Protein AF-A0A7V4NG48-F1 (afdb_monomer_lite)

pLDDT: mean 89.61, std 12.31, range [37.56, 98.62]

Sequence (279 aa):
MIFKFKYNKLISLIEQNKLDDAYVFAKNLLNRNPVDPYLYTILAEICFKKNNLSECKKILLNLLLLPNWYKEKIVKKILEITNWKMLVSNKYFCKEPRFSYDGEKIVFCCATEDTNNDGKITNDDRPGIYITDKNGTNIKEVVPNKYYNSSACFSPDGKYICFLSARRDTNGDGKIDSKDAQGLYLLNLETNQEQLLIENMYRPKHPSFSPNRKKIIFSCWQKLNPTSKSGIYMINLSDWSIISLVVEKYESVFPLFSPNSEYIVYSSFCTSENAYDGP

Foldseek 3Di:
DVVVPLCVVLVVCVVVVVLVVSLVSLVVVCVVPVQDLVSLLSNLVSCLVVVVVVVSVVSVVSSVVHPPCLPPVNVVSVCVSVVHDDLDDPQKEKDDWDAALVRFKIKIWIFPDDQVPPPGHYLFAQTFIWMATNRNPPIDGLGDSPWRKDQWDAQNVRQKIKTWTQDDDPPPPPDRTPPAQTFIWMAGSVVRDIDTLGDSVFRWAQWDYQNVRFKIKTWTWDPPDPQTEIFIKMAGPVVRDIDTDGDDSFHKHNWDADNVRPDIDIDTDDDVPPPPPDD

Radius of gyration: 24.42 Å; chains: 1; bounding box: 65×53×66 Å

Secondary structure (DSSP, 8-state):
-THHHHHHHHHHHHHTT-HHHHHHHHHHHHHH-TT-HHHHHHHHHHHHHTT-HHHHHHHHHHHTTSTTTTSHHHHHHHHHHHT---SS-TTSEEEEEEE-TTSSEEEEEEE-S-SS-SSS--TTSPPEEEEEETTS-S-EEEE-TTSEEEEEEE-TTSSEEEEEEE-S--SSSSS--TTSPPEEEEEETTT--EEEEE-GGG--EEEEE-TTSSEEEEEEE-TTSTT--EEEEEEETTT--EEEEE--SS-EEEEEE-TTSS-EEEEE---GGG-----

Structure (mmCIF, N/CA/C/O backbone):
data_AF-A0A7V4NG48-F1
#
_entry.id   AF-A0A7V4NG48-F1
#
loop_
_atom_site.group_PDB
_atom_site.id
_atom_site.type_symbol
_atom_site.label_atom_id
_atom_site.label_alt_id
_atom_site.label_comp_id
_atom_site.label_asym_id
_atom_site.label_entity_id
_atom_site.label_seq_id
_atom_site.pdbx_PDB_ins_code
_atom_site.Cartn_x
_atom_site.Cartn_y
_atom_site.Cartn_z
_atom_site.occupancy
_atom_site.B_iso_or_equiv
_atom_site.auth_seq_id
_atom_site.auth_comp_id
_atom_site.auth_asym_id
_atom_site.auth_atom_id
_atom_site.pdbx_PDB_model_num
ATOM 1 N N . MET A 1 1 ? -15.984 -17.287 35.594 1.00 37.56 1 MET A N 1
ATOM 2 C CA . MET A 1 1 ? -17.425 -16.953 35.735 1.00 37.56 1 MET A CA 1
ATOM 3 C C . MET A 1 1 ? -17.706 -15.485 36.106 1.00 37.56 1 MET A C 1
ATOM 5 O O . MET A 1 1 ? -18.696 -14.952 35.630 1.00 37.56 1 MET A O 1
ATOM 9 N N . ILE A 1 2 ? -16.841 -14.790 36.864 1.00 44.44 2 ILE A N 1
ATOM 10 C CA . ILE A 1 2 ? -17.083 -13.413 37.369 1.00 44.44 2 ILE A CA 1
ATOM 11 C C . ILE A 1 2 ? -16.940 -12.301 36.299 1.00 44.44 2 ILE A C 1
ATOM 13 O O . ILE A 1 2 ? -17.587 -11.260 36.392 1.00 44.44 2 ILE A O 1
ATOM 17 N N . PHE A 1 3 ? -16.152 -12.514 35.238 1.00 43.09 3 PHE A N 1
ATOM 18 C CA . PHE A 1 3 ? -15.941 -11.503 34.185 1.00 43.09 3 PHE A CA 1
ATOM 19 C C . PHE A 1 3 ? -17.172 -11.241 33.298 1.00 43.09 3 PHE A C 1
ATOM 21 O O . PHE A 1 3 ? -17.339 -10.130 32.805 1.00 43.09 3 PHE A O 1
ATOM 28 N N . LYS A 1 4 ? -18.063 -12.228 33.123 1.00 48.66 4 LYS A N 1
ATOM 29 C CA . LYS A 1 4 ? -19.208 -12.126 32.199 1.00 48.66 4 LYS A CA 1
ATOM 30 C C . LYS A 1 4 ? -20.352 -11.259 32.752 1.00 48.66 4 LYS A C 1
ATOM 32 O O . LYS A 1 4 ? -21.085 -10.671 31.976 1.00 48.66 4 LYS A O 1
ATOM 37 N N . PHE A 1 5 ? -20.470 -11.119 34.077 1.00 56.25 5 PHE A N 1
ATOM 38 C CA . PHE A 1 5 ? -21.545 -10.345 34.718 1.00 56.25 5 PHE A CA 1
ATOM 39 C C . PHE A 1 5 ? -21.286 -8.830 34.778 1.00 56.25 5 PHE A C 1
ATOM 41 O O . PHE A 1 5 ? -22.238 -8.052 34.770 1.00 56.25 5 PHE A O 1
ATOM 48 N N . LYS A 1 6 ? -20.017 -8.388 34.816 1.00 66.25 6 LYS A N 1
ATOM 49 C CA . LYS A 1 6 ? -19.667 -6.960 34.976 1.00 66.25 6 LYS A CA 1
ATOM 50 C C . LYS A 1 6 ? -20.108 -6.098 33.791 1.00 66.25 6 LYS A C 1
ATOM 52 O O . LYS A 1 6 ? -20.541 -4.967 33.990 1.00 66.25 6 LYS A O 1
ATOM 57 N N . TYR A 1 7 ? -20.040 -6.650 32.583 1.00 78.56 7 TYR A N 1
ATOM 58 C CA . TYR A 1 7 ? -20.430 -5.955 31.359 1.00 78.56 7 TYR A CA 1
ATOM 59 C C . TYR A 1 7 ? -21.944 -5.940 31.134 1.00 78.56 7 TYR A C 1
ATOM 61 O O . TYR A 1 7 ? -22.443 -4.988 30.551 1.00 78.56 7 TYR A O 1
ATOM 69 N N . ASN A 1 8 ? -22.690 -6.914 31.665 1.00 83.62 8 ASN A N 1
ATOM 70 C CA . ASN A 1 8 ? -24.141 -7.008 31.459 1.00 83.62 8 ASN A CA 1
ATOM 71 C C . ASN A 1 8 ? -24.893 -5.778 31.982 1.00 83.62 8 ASN A C 1
ATOM 73 O O . ASN A 1 8 ? -25.784 -5.273 31.307 1.00 83.62 8 ASN A O 1
ATOM 77 N N . LYS A 1 9 ? -24.509 -5.252 33.156 1.00 86.69 9 LYS A N 1
ATOM 78 C CA . LYS A 1 9 ? -25.115 -4.021 33.690 1.00 86.69 9 LYS A CA 1
ATOM 79 C C . LYS A 1 9 ? -24.810 -2.814 32.801 1.00 86.69 9 LYS A C 1
ATOM 81 O O . LYS A 1 9 ? -25.691 -1.998 32.567 1.00 86.69 9 LYS A O 1
ATOM 86 N N . LEU A 1 10 ? -23.578 -2.713 32.302 1.00 87.44 10 LEU A N 1
ATOM 87 C CA . LEU A 1 10 ? -23.161 -1.622 31.424 1.00 87.44 10 LEU A CA 1
ATOM 88 C C . LEU A 1 10 ? -23.894 -1.674 30.075 1.00 87.44 10 LEU A C 1
ATOM 90 O O . LEU A 1 10 ? -24.429 -0.661 29.639 1.00 87.44 10 LEU A O 1
ATOM 94 N N . ILE A 1 11 ? -23.975 -2.858 29.465 1.00 85.75 11 ILE A N 1
ATOM 95 C CA . ILE A 1 11 ? -24.715 -3.104 28.220 1.00 85.75 11 ILE A CA 1
ATOM 96 C C . ILE A 1 11 ? -26.194 -2.751 28.411 1.00 85.75 11 ILE A C 1
ATOM 98 O O . ILE A 1 11 ? -26.732 -1.975 27.630 1.00 85.75 11 ILE A O 1
ATOM 102 N N . SER A 1 12 ? -26.812 -3.205 29.505 1.00 90.38 12 SER A N 1
ATOM 103 C CA . SER A 1 12 ? -28.215 -2.906 29.809 1.00 90.38 12 SER A CA 1
ATOM 104 C C . SER A 1 12 ? -28.491 -1.404 29.967 1.00 90.38 12 SER A C 1
ATOM 106 O O . SER A 1 12 ? -29.510 -0.914 29.487 1.00 90.38 12 SER A O 1
ATOM 108 N N . LEU A 1 13 ? -27.582 -0.642 30.593 1.00 92.25 13 LEU A N 1
ATOM 109 C CA . LEU A 1 13 ? -27.716 0.819 30.691 1.00 92.25 13 LEU A CA 1
ATOM 110 C C . LEU A 1 13 ? -27.648 1.493 29.313 1.00 92.25 13 LEU A C 1
ATOM 112 O O . LEU A 1 13 ? -28.414 2.419 29.053 1.00 92.25 13 LEU A O 1
ATOM 116 N N . ILE A 1 14 ? -26.766 1.020 28.428 1.00 88.25 14 ILE A N 1
ATOM 117 C CA . ILE A 1 14 ? -26.643 1.533 27.056 1.00 88.25 14 ILE A CA 1
ATOM 118 C C . ILE A 1 14 ? -27.897 1.199 26.236 1.00 88.25 14 ILE A C 1
ATOM 120 O O . ILE A 1 14 ? -28.409 2.074 25.543 1.00 88.25 14 ILE A O 1
ATOM 124 N N . GLU A 1 15 ? -28.420 -0.026 26.342 1.00 89.56 15 GLU A N 1
ATOM 125 C CA . GLU A 1 15 ? -29.659 -0.464 25.676 1.00 89.56 15 GLU A CA 1
ATOM 126 C C . GLU A 1 15 ? -30.886 0.329 26.148 1.00 89.56 15 GLU A C 1
ATOM 128 O O . GLU A 1 15 ? -31.763 0.649 25.353 1.00 89.56 15 GLU A O 1
ATOM 133 N N . GLN A 1 16 ? -30.922 0.715 27.427 1.00 93.06 16 GLN A N 1
ATOM 134 C CA . GLN A 1 16 ? -31.956 1.588 27.998 1.00 93.06 16 GLN A CA 1
ATOM 135 C C . GLN A 1 16 ? -31.726 3.084 27.712 1.00 93.06 16 GLN A C 1
ATOM 137 O O . GLN A 1 16 ? -32.443 3.920 28.259 1.00 93.06 16 GLN A O 1
ATOM 142 N N . ASN A 1 17 ? -30.717 3.441 26.909 1.00 91.56 17 ASN A N 1
ATOM 143 C CA . ASN A 1 17 ? -30.313 4.820 26.608 1.00 91.56 17 ASN A CA 1
ATOM 144 C C . ASN A 1 17 ? -29.965 5.679 27.850 1.00 91.56 17 ASN A C 1
ATOM 146 O O . ASN A 1 17 ? -30.019 6.908 27.813 1.00 91.56 17 ASN A O 1
ATOM 150 N N . LYS A 1 18 ? -29.563 5.051 28.963 1.00 95.31 18 LYS A N 1
ATOM 151 C CA . LYS A 1 18 ? -29.117 5.720 30.201 1.00 95.31 18 LYS A CA 1
ATOM 152 C C . LYS A 1 18 ? -27.623 6.039 30.129 1.00 95.31 18 LYS A C 1
ATOM 154 O O . LYS A 1 18 ? -26.801 5.463 30.844 1.00 95.31 18 LYS A O 1
ATOM 159 N N . LEU A 1 19 ? -27.256 6.929 29.206 1.00 94.19 19 LEU A N 1
ATOM 160 C CA . LEU A 1 19 ? -25.858 7.170 28.829 1.00 94.19 19 LEU A CA 1
ATOM 161 C C . LEU A 1 19 ? -25.019 7.840 29.932 1.00 94.19 19 LEU A C 1
ATOM 163 O O . LEU A 1 19 ? -23.822 7.572 30.020 1.00 94.19 19 LEU A O 1
ATOM 167 N N . ASP A 1 20 ? -25.610 8.685 30.783 1.00 95.19 20 ASP A N 1
ATOM 168 C CA . ASP A 1 20 ? -24.919 9.279 31.940 1.00 95.19 20 ASP A CA 1
ATOM 169 C C . ASP A 1 20 ? -24.529 8.224 32.981 1.00 95.19 20 ASP A C 1
ATOM 171 O O . ASP A 1 20 ? -23.358 8.122 33.355 1.00 95.19 20 ASP A O 1
ATOM 175 N N . ASP A 1 21 ? -25.481 7.373 33.368 1.00 94.94 21 ASP A N 1
ATOM 176 C CA . ASP A 1 21 ? -25.244 6.270 34.301 1.00 94.94 21 ASP A CA 1
ATOM 177 C C . ASP A 1 21 ? -24.227 5.273 33.737 1.00 94.94 21 ASP A C 1
ATOM 179 O O . ASP A 1 21 ? -23.310 4.835 34.440 1.00 94.94 21 ASP A O 1
ATOM 183 N N . ALA A 1 22 ? -24.357 4.937 32.447 1.00 94.69 22 ALA A N 1
ATOM 184 C CA . ALA A 1 22 ? -23.420 4.067 31.747 1.00 94.69 22 ALA A CA 1
ATOM 185 C C . ALA A 1 22 ? -22.001 4.652 31.758 1.00 94.69 22 ALA A C 1
ATOM 187 O O . ALA A 1 22 ? -21.041 3.927 32.019 1.00 94.69 22 ALA A O 1
ATOM 188 N N . TYR A 1 23 ? -21.863 5.962 31.526 1.00 94.81 23 TYR A N 1
ATOM 189 C CA . TYR A 1 23 ? -20.573 6.648 31.529 1.00 94.81 23 TYR A CA 1
ATOM 190 C C . TYR A 1 23 ? -19.896 6.597 32.902 1.00 94.81 23 TYR A C 1
ATOM 192 O O . TYR A 1 23 ? -18.732 6.200 33.004 1.00 94.81 23 TYR A O 1
ATOM 200 N N . VAL A 1 24 ? -20.626 6.948 33.966 1.00 95.00 24 VAL A N 1
ATOM 201 C CA . VAL A 1 24 ? -20.111 6.904 35.346 1.00 95.00 24 VAL A CA 1
ATOM 202 C C . VAL A 1 24 ? -19.723 5.475 35.724 1.00 95.00 24 VAL A C 1
ATOM 204 O O . VAL A 1 24 ? -18.640 5.237 36.266 1.00 95.00 24 VAL A O 1
ATOM 207 N N . PHE A 1 25 ? -20.572 4.502 35.393 1.00 94.19 25 PHE A N 1
ATOM 208 C CA . PHE A 1 25 ? -20.307 3.096 35.677 1.00 94.19 25 PHE A CA 1
ATOM 209 C C . PHE A 1 25 ? -19.067 2.582 34.932 1.00 94.19 25 PHE A C 1
ATOM 211 O O . PHE A 1 25 ? -18.213 1.933 35.539 1.00 94.19 25 PHE A O 1
ATOM 218 N N . ALA A 1 26 ? -18.924 2.913 33.646 1.00 93.19 26 ALA A N 1
ATOM 219 C CA . ALA A 1 26 ? -17.777 2.511 32.843 1.00 93.19 26 ALA A CA 1
ATOM 220 C C . ALA A 1 26 ? -16.470 3.177 33.304 1.00 93.19 26 ALA A C 1
ATOM 222 O O . ALA A 1 26 ? -15.461 2.482 33.410 1.00 93.19 26 ALA A O 1
ATOM 223 N N . LYS A 1 27 ? -16.477 4.469 33.676 1.00 93.69 27 LYS A N 1
ATOM 224 C CA . LYS A 1 27 ? -15.303 5.134 34.280 1.00 93.69 27 LYS A CA 1
ATOM 225 C C . LYS A 1 27 ? -14.877 4.465 35.587 1.00 93.69 27 LYS A C 1
ATOM 227 O O . LYS A 1 27 ? -13.693 4.217 35.790 1.00 93.69 27 LYS A O 1
ATOM 232 N N . ASN A 1 28 ? -15.830 4.099 36.445 1.00 93.62 28 ASN A N 1
ATOM 233 C CA . ASN A 1 28 ? -15.533 3.388 37.691 1.00 93.62 28 ASN A CA 1
ATOM 234 C C . ASN A 1 28 ? -14.928 1.997 37.453 1.00 93.62 28 ASN A C 1
ATOM 236 O O . ASN A 1 28 ? -14.038 1.577 38.194 1.00 93.62 28 ASN A O 1
ATOM 240 N N . LEU A 1 29 ? -15.395 1.273 36.431 1.00 92.69 29 LEU A N 1
ATOM 241 C CA . LEU A 1 29 ? -14.784 0.006 36.027 1.00 92.69 29 LEU A CA 1
ATOM 242 C C . LEU A 1 29 ? -13.373 0.215 35.474 1.00 92.69 29 LEU A C 1
ATOM 244 O O . LEU A 1 29 ? -12.475 -0.545 35.832 1.00 92.69 29 LEU A O 1
ATOM 248 N N . LEU A 1 30 ? -13.174 1.256 34.665 1.00 92.06 30 LEU A N 1
ATOM 249 C CA . LEU A 1 30 ? -11.880 1.570 34.074 1.00 92.06 30 LEU A CA 1
ATOM 250 C C . LEU A 1 30 ? -10.844 1.963 35.134 1.00 92.06 30 LEU A C 1
ATOM 252 O O . LEU A 1 30 ? -9.728 1.465 35.096 1.00 92.06 30 LEU A O 1
ATOM 256 N N . ASN A 1 31 ? -11.227 2.737 36.152 1.00 92.56 31 ASN A N 1
ATOM 257 C CA . ASN A 1 31 ? -10.344 3.057 37.281 1.00 92.56 31 ASN A CA 1
ATOM 258 C C . ASN A 1 31 ? -9.859 1.806 38.034 1.00 92.56 31 ASN A C 1
ATOM 260 O O . ASN A 1 31 ? -8.778 1.810 38.615 1.00 92.56 31 ASN A O 1
ATOM 264 N N . ARG A 1 32 ? -10.650 0.724 38.031 1.00 92.50 32 ARG A N 1
ATOM 265 C CA . ARG A 1 32 ? -10.278 -0.561 38.646 1.00 92.50 32 ARG A CA 1
ATOM 266 C C . ARG A 1 32 ? -9.461 -1.456 37.713 1.00 92.50 32 ARG A C 1
ATOM 268 O O . ARG A 1 32 ? -8.803 -2.370 38.198 1.00 92.50 32 ARG A O 1
ATOM 275 N N . ASN A 1 33 ? -9.545 -1.245 36.400 1.00 89.75 33 ASN A N 1
ATOM 276 C CA . ASN A 1 33 ? -8.810 -2.000 35.390 1.00 89.75 33 ASN A CA 1
ATOM 277 C C . ASN A 1 33 ? -8.424 -1.089 34.205 1.00 89.75 33 ASN A C 1
ATOM 279 O O . ASN A 1 33 ? -9.065 -1.147 33.151 1.00 89.75 33 ASN A O 1
ATOM 283 N N . PRO A 1 34 ? -7.392 -0.241 34.365 1.00 91.69 34 PRO A N 1
ATOM 284 C CA . PRO A 1 34 ? -7.055 0.795 33.387 1.00 91.69 34 PRO A CA 1
ATOM 285 C C . PRO A 1 34 ? -6.419 0.246 32.104 1.00 91.69 34 PRO A C 1
ATOM 287 O O . PRO A 1 34 ? -6.208 0.992 31.158 1.00 91.69 34 PRO A O 1
ATOM 290 N N . VAL A 1 35 ? -6.113 -1.052 32.050 1.00 92.56 35 VAL A N 1
ATOM 291 C CA . VAL A 1 35 ? -5.480 -1.709 30.896 1.00 92.56 35 VAL A CA 1
ATOM 292 C C . VAL A 1 35 ? -6.469 -2.516 30.050 1.00 92.56 35 VAL A C 1
ATOM 294 O O . VAL A 1 35 ? -6.054 -3.338 29.237 1.00 92.56 35 VAL A O 1
ATOM 297 N N . ASP A 1 36 ? -7.778 -2.321 30.242 1.00 91.75 36 ASP A N 1
ATOM 298 C CA . ASP A 1 36 ? -8.822 -3.041 29.509 1.00 91.75 36 ASP A CA 1
ATOM 299 C C . ASP A 1 36 ? -9.259 -2.290 28.237 1.00 91.75 36 ASP A C 1
ATOM 301 O O . ASP A 1 36 ? -10.095 -1.384 28.324 1.00 91.75 36 ASP A O 1
ATOM 305 N N . PRO A 1 37 ? -8.772 -2.660 27.036 1.00 93.00 37 PRO A N 1
ATOM 306 C CA . PRO A 1 37 ? -9.116 -1.950 25.806 1.00 93.00 37 PRO A CA 1
ATOM 307 C C . PRO A 1 37 ? -10.616 -1.995 25.487 1.00 93.00 37 PRO A C 1
ATOM 309 O O . PRO A 1 37 ? -11.137 -1.087 24.839 1.00 93.00 37 PRO A O 1
ATOM 312 N N . TYR A 1 38 ? -11.345 -3.010 25.961 1.00 91.81 38 TYR A N 1
ATOM 313 C CA . TYR A 1 38 ? -12.776 -3.117 25.697 1.00 91.81 38 TYR A CA 1
ATOM 314 C C . TYR A 1 38 ? -13.568 -2.031 26.439 1.00 91.81 38 TYR A C 1
ATOM 316 O O . TYR A 1 38 ? -14.453 -1.408 25.850 1.00 91.81 38 TYR A O 1
ATOM 324 N N . LEU A 1 39 ? -13.202 -1.713 27.686 1.00 93.25 39 LEU A N 1
ATOM 325 C CA . LEU A 1 39 ? -13.835 -0.622 28.440 1.00 93.25 39 LEU A CA 1
ATOM 326 C C . LEU A 1 39 ? -13.643 0.743 27.771 1.00 93.25 39 LEU A C 1
ATOM 328 O O . LEU A 1 39 ? -14.585 1.536 27.738 1.00 93.25 39 LEU A O 1
ATOM 332 N N . TYR A 1 40 ? -12.471 0.999 27.185 1.00 95.88 40 TYR A N 1
ATOM 333 C CA . TYR A 1 40 ? -12.242 2.223 26.414 1.00 95.88 40 TYR A CA 1
ATOM 334 C C . TYR A 1 40 ? -13.150 2.301 25.184 1.00 95.88 40 TYR A C 1
ATOM 336 O O . TYR A 1 40 ? -13.709 3.363 24.924 1.00 95.88 40 TYR A O 1
ATOM 344 N N . THR A 1 41 ? -13.353 1.196 24.452 1.00 94.56 41 THR A N 1
ATOM 345 C CA . THR A 1 41 ? -14.267 1.210 23.293 1.00 94.56 41 THR A CA 1
ATOM 346 C C . THR A 1 41 ? -15.709 1.530 23.686 1.00 94.56 41 THR A C 1
ATOM 348 O O . THR A 1 41 ? -16.367 2.306 22.996 1.00 94.56 41 THR A O 1
ATOM 351 N N . ILE A 1 42 ? -16.184 1.012 24.826 1.00 93.50 42 ILE A N 1
ATOM 352 C CA . ILE A 1 42 ? -17.529 1.314 25.335 1.00 93.50 42 ILE A CA 1
ATOM 353 C C . ILE A 1 42 ? -17.633 2.781 25.769 1.00 93.50 42 ILE A C 1
ATOM 355 O O . ILE A 1 42 ? -18.598 3.460 25.427 1.00 93.50 42 ILE A O 1
ATOM 359 N N . LEU A 1 43 ? -16.641 3.294 26.502 1.00 95.44 43 LEU A N 1
ATOM 360 C CA . LEU A 1 43 ? -16.612 4.699 26.918 1.00 95.44 43 LEU A CA 1
ATOM 361 C C . LEU A 1 43 ? -16.584 5.655 25.721 1.00 95.44 43 LEU A C 1
ATOM 363 O O . LEU A 1 43 ? -17.310 6.648 25.726 1.00 95.44 43 LEU A O 1
ATOM 367 N N . ALA A 1 44 ? -15.791 5.341 24.694 1.00 96.06 44 ALA A N 1
ATOM 368 C CA . ALA A 1 44 ? -15.749 6.110 23.457 1.00 96.06 44 ALA A CA 1
ATOM 369 C C . ALA A 1 44 ? -17.115 6.107 22.754 1.00 96.06 44 ALA A C 1
ATOM 371 O O . ALA A 1 44 ? -17.601 7.170 22.378 1.00 96.06 44 ALA A O 1
ATOM 372 N N . GLU A 1 45 ? -17.780 4.950 22.656 1.00 94.44 45 GLU A N 1
ATOM 373 C CA . GLU A 1 45 ? -19.129 4.852 22.086 1.00 94.44 45 GLU A CA 1
ATOM 374 C C . GLU A 1 45 ? -20.151 5.691 22.869 1.00 94.44 45 GLU A C 1
ATOM 376 O O . GLU A 1 45 ? -20.954 6.402 22.265 1.00 94.44 45 GLU A O 1
ATOM 381 N N . ILE A 1 46 ? -20.114 5.651 24.205 1.00 95.31 46 ILE A N 1
ATOM 382 C CA . ILE A 1 46 ? -20.995 6.470 25.050 1.00 95.31 46 ILE A CA 1
ATOM 383 C C . ILE A 1 46 ? -20.733 7.960 24.799 1.00 95.31 46 ILE A C 1
ATOM 385 O O . ILE A 1 46 ? -21.676 8.720 24.588 1.00 95.31 46 ILE A O 1
ATOM 389 N N . CYS A 1 47 ? -19.468 8.393 24.783 1.00 96.00 47 CYS A N 1
ATOM 390 C CA . CYS A 1 47 ? -19.110 9.782 24.486 1.00 96.00 47 CYS A CA 1
ATOM 391 C C . CYS A 1 47 ? -19.576 10.218 23.096 1.00 96.00 47 CYS A C 1
ATOM 393 O O . CYS A 1 47 ? -20.112 11.317 22.961 1.00 96.00 47 CYS A O 1
ATOM 395 N N . PHE A 1 48 ? -19.414 9.357 22.090 1.00 94.75 48 PHE A N 1
ATOM 396 C CA . PHE A 1 48 ? -19.882 9.603 20.731 1.00 94.75 48 PHE A CA 1
ATOM 397 C C . PHE A 1 48 ? -21.407 9.771 20.682 1.00 94.75 48 PHE A C 1
ATOM 399 O O . PHE A 1 48 ? -21.891 10.785 20.186 1.00 94.75 48 PHE A O 1
ATOM 406 N N . LYS A 1 49 ? -22.168 8.847 21.289 1.00 93.25 49 LYS A N 1
ATOM 407 C CA . LYS A 1 49 ? -23.641 8.918 21.378 1.00 93.25 49 LYS A CA 1
ATOM 408 C C . LYS A 1 49 ? -24.141 10.167 22.111 1.00 93.25 49 LYS A C 1
ATOM 410 O O . LYS A 1 49 ? -25.212 10.671 21.798 1.00 93.25 49 LYS A O 1
ATOM 415 N N . LYS A 1 50 ? -23.355 10.693 23.054 1.00 94.81 50 LYS A N 1
ATOM 416 C CA . LYS A 1 50 ? -23.623 11.952 23.772 1.00 94.81 50 LYS A CA 1
ATOM 417 C C . LYS A 1 50 ? -23.133 13.209 23.037 1.00 94.81 50 LYS A C 1
ATOM 419 O O . LYS A 1 50 ? -23.171 14.289 23.619 1.00 94.81 50 LYS A O 1
ATOM 424 N N . ASN A 1 51 ? -22.618 13.083 21.811 1.00 94.69 51 ASN A N 1
ATOM 425 C CA . ASN A 1 51 ? -21.992 14.162 21.040 1.00 94.69 51 ASN A CA 1
ATOM 426 C C . ASN A 1 51 ? -20.794 14.846 21.747 1.00 94.69 51 ASN A C 1
ATOM 428 O O . ASN A 1 51 ? -20.414 15.971 21.425 1.00 94.69 51 ASN A O 1
ATOM 432 N N . ASN A 1 52 ? -20.155 14.173 22.711 1.00 96.19 52 ASN A N 1
ATOM 433 C CA . ASN A 1 52 ? -18.945 14.664 23.374 1.00 96.19 52 ASN A CA 1
ATOM 434 C C . ASN A 1 52 ? -17.696 14.172 22.624 1.00 96.19 52 ASN A C 1
ATOM 436 O O . ASN A 1 52 ? -16.968 13.282 23.075 1.00 96.19 52 ASN A O 1
ATOM 440 N N . LEU A 1 53 ? -17.465 14.752 21.444 1.00 95.12 53 LEU A N 1
ATOM 441 C CA . LEU A 1 53 ? -16.417 14.311 20.517 1.00 95.12 53 LEU A CA 1
ATOM 442 C C . LEU A 1 53 ? -14.995 14.545 21.054 1.00 95.12 53 LEU A C 1
ATOM 444 O O . LEU A 1 53 ? -14.092 13.761 20.764 1.00 95.12 53 LEU A O 1
ATOM 448 N N . SER A 1 54 ? -14.793 15.585 21.871 1.00 97.25 54 SER A N 1
ATOM 449 C CA . SER A 1 54 ? -13.490 15.887 22.484 1.00 97.25 54 SER A CA 1
ATOM 450 C C . SER A 1 54 ? -13.057 14.788 23.456 1.00 97.25 54 SER A C 1
ATOM 452 O O . SER A 1 54 ? -11.945 14.267 23.354 1.00 97.25 54 SER A O 1
ATOM 454 N N . GLU A 1 55 ? -13.955 14.367 24.353 1.00 96.75 55 GLU A N 1
ATOM 455 C CA . GLU A 1 55 ? -13.683 13.261 25.275 1.00 96.75 55 GLU A CA 1
ATOM 456 C C . GLU A 1 55 ? -13.582 11.926 24.522 1.00 96.75 55 GLU A C 1
ATOM 458 O O . GLU A 1 55 ? -12.668 11.146 24.787 1.00 96.75 55 GLU A O 1
ATOM 463 N N . CYS A 1 56 ? -14.444 11.694 23.521 1.00 96.62 56 CYS A N 1
ATOM 464 C CA . CYS A 1 56 ? -14.367 10.511 22.657 1.00 96.62 56 CYS A CA 1
ATOM 465 C C . CYS A 1 56 ? -12.978 10.371 22.014 1.00 96.62 56 CYS A C 1
ATOM 467 O O . CYS A 1 56 ? -12.358 9.311 22.100 1.00 96.62 56 CYS A O 1
ATOM 469 N N . LYS A 1 57 ? -12.450 11.453 21.423 1.00 95.88 57 LYS A N 1
ATOM 470 C CA . LYS A 1 57 ? -11.109 11.478 20.823 1.00 95.88 57 LYS A CA 1
ATOM 471 C C . LYS A 1 57 ? -10.026 11.142 21.847 1.00 95.88 57 LYS A C 1
ATOM 473 O O . LYS A 1 57 ? -9.166 10.317 21.558 1.00 95.88 57 LYS A O 1
ATOM 478 N N . LYS A 1 58 ? -10.066 11.745 23.041 1.00 97.38 58 LYS A N 1
ATOM 479 C CA . LYS A 1 58 ? -9.088 11.467 24.111 1.00 97.38 58 LYS A CA 1
ATOM 480 C C . LYS A 1 58 ? -9.107 9.998 24.534 1.00 97.38 58 LYS A C 1
ATOM 482 O O . LYS A 1 58 ? -8.050 9.388 24.661 1.00 97.38 58 LYS A O 1
ATOM 487 N N . ILE A 1 59 ? -10.295 9.419 24.713 1.00 97.06 59 ILE A N 1
ATOM 488 C CA . ILE A 1 59 ? -10.459 8.005 25.078 1.00 97.06 59 ILE A CA 1
ATOM 489 C C . ILE A 1 59 ? -9.892 7.098 23.980 1.00 97.06 59 ILE A C 1
ATOM 491 O O . ILE A 1 59 ? -9.137 6.181 24.292 1.00 97.06 59 ILE A O 1
ATOM 495 N N . LEU A 1 60 ? -10.208 7.367 22.708 1.00 96.69 60 LEU A N 1
ATOM 496 C CA . LEU A 1 60 ? -9.682 6.588 21.584 1.00 96.69 60 LEU A CA 1
ATOM 497 C C . LEU A 1 60 ? -8.155 6.694 21.469 1.00 96.69 60 LEU A C 1
ATOM 499 O O . LEU A 1 60 ? -7.501 5.684 21.246 1.00 96.69 60 LEU A O 1
ATOM 503 N N . LEU A 1 61 ? -7.567 7.875 21.679 1.00 96.19 61 LEU A N 1
ATOM 504 C CA . LEU A 1 61 ? -6.107 8.027 21.691 1.00 96.19 61 LEU A CA 1
ATOM 505 C C . LEU A 1 61 ? -5.460 7.224 22.826 1.00 96.19 61 LEU A C 1
ATOM 507 O O . LEU A 1 61 ? -4.476 6.531 22.592 1.00 96.19 61 LEU A O 1
ATOM 511 N N . ASN A 1 62 ? -6.045 7.249 24.026 1.00 96.44 62 ASN A N 1
ATOM 512 C CA . ASN A 1 62 ? -5.554 6.452 25.152 1.00 96.44 62 ASN A CA 1
ATOM 513 C C . ASN A 1 62 ? -5.687 4.941 24.904 1.00 96.44 62 ASN A C 1
ATOM 515 O O . ASN A 1 62 ? -4.803 4.182 25.290 1.00 96.44 62 ASN A O 1
ATOM 519 N N . LEU A 1 63 ? -6.753 4.499 24.226 1.00 96.50 63 LEU A N 1
ATOM 520 C CA . LEU A 1 63 ? -6.936 3.103 23.818 1.00 96.50 63 LEU A CA 1
ATOM 521 C C . LEU A 1 63 ? -5.785 2.608 22.932 1.00 96.50 63 LEU A C 1
ATOM 523 O O . LEU A 1 63 ? -5.313 1.490 23.126 1.00 96.50 63 LEU A O 1
ATOM 527 N N . LEU A 1 64 ? -5.306 3.431 21.993 1.00 95.12 64 LEU A N 1
ATOM 528 C CA . LEU A 1 64 ? -4.211 3.067 21.083 1.00 95.12 64 LEU A CA 1
ATOM 529 C C . LEU A 1 64 ? -2.858 2.875 21.793 1.00 95.12 64 LEU A C 1
ATOM 531 O O . LEU A 1 64 ? -1.941 2.301 21.210 1.00 95.12 64 LEU A O 1
ATOM 535 N N . LEU A 1 65 ? -2.732 3.314 23.049 1.00 95.62 65 LEU A N 1
ATOM 536 C CA . LEU A 1 65 ? -1.535 3.109 23.871 1.00 95.62 65 LEU A CA 1
ATOM 537 C C . LEU A 1 65 ? -1.554 1.773 24.634 1.00 95.62 65 LEU A C 1
ATOM 539 O O . LEU A 1 65 ? -0.545 1.390 25.224 1.00 95.62 65 LEU A O 1
ATOM 543 N N . LEU A 1 66 ? -2.685 1.057 24.655 1.00 94.69 66 LEU A N 1
ATOM 544 C CA . LEU A 1 66 ? -2.848 -0.153 25.464 1.00 94.69 66 LEU A CA 1
ATOM 545 C C . LEU A 1 66 ? -2.324 -1.413 24.771 1.00 94.69 66 LEU A C 1
ATOM 547 O O . LEU A 1 66 ? -2.491 -1.580 23.564 1.00 94.69 66 LEU A O 1
ATOM 551 N N . PRO A 1 67 ? -1.801 -2.400 25.516 1.00 91.44 67 PRO A N 1
ATOM 552 C CA . PRO A 1 67 ? -1.504 -3.699 24.929 1.00 91.44 67 PRO A CA 1
ATOM 553 C C . PRO A 1 67 ? -2.780 -4.324 24.343 1.00 91.44 67 PRO A C 1
ATOM 555 O O . PRO A 1 67 ? -3.862 -4.234 24.920 1.00 91.44 67 PRO A O 1
ATOM 558 N N . ASN A 1 68 ? -2.645 -5.029 23.217 1.00 88.56 68 ASN A N 1
ATOM 559 C CA . ASN A 1 68 ? -3.744 -5.718 22.528 1.00 88.56 68 ASN A CA 1
ATOM 560 C C . ASN A 1 68 ? -4.850 -4.822 21.926 1.00 88.56 68 ASN A C 1
ATOM 562 O O . ASN A 1 68 ? -5.884 -5.365 21.523 1.00 88.56 68 ASN A O 1
ATOM 566 N N . TRP A 1 69 ? -4.669 -3.499 21.818 1.00 92.12 69 TRP A N 1
ATOM 567 C CA . TRP A 1 69 ? -5.640 -2.618 21.141 1.00 92.12 69 TRP A CA 1
ATOM 568 C C . TRP A 1 69 ? -5.916 -3.055 19.690 1.00 92.12 69 TRP A C 1
ATOM 570 O O . TRP A 1 69 ? -7.026 -2.913 19.187 1.00 92.12 69 TRP A O 1
ATOM 580 N N . TYR A 1 70 ? -4.916 -3.659 19.042 1.00 88.06 70 TYR A N 1
ATOM 581 C CA . TYR A 1 70 ? -4.946 -4.118 17.653 1.00 88.06 70 TYR A CA 1
ATOM 582 C C . TYR A 1 70 ? -5.785 -5.388 17.422 1.00 88.06 70 TYR A C 1
ATOM 584 O O . TYR A 1 70 ? -5.897 -5.857 16.289 1.00 88.06 70 TYR A O 1
ATOM 592 N N . LYS A 1 71 ? -6.388 -5.978 18.466 1.00 89.06 71 LYS A N 1
ATOM 593 C CA . LYS A 1 71 ? -7.280 -7.138 18.310 1.00 89.06 71 LYS A CA 1
ATOM 594 C C . LYS A 1 71 ? -8.487 -6.774 17.444 1.00 89.06 71 LYS A C 1
ATOM 596 O O . LYS A 1 71 ? -9.133 -5.754 17.667 1.00 89.06 71 LYS A O 1
ATOM 601 N N . GLU A 1 72 ? -8.853 -7.667 16.525 1.00 86.94 72 GLU A N 1
ATOM 602 C CA . GLU A 1 72 ? -9.890 -7.442 15.503 1.00 86.94 72 GLU A CA 1
ATOM 603 C C . GLU A 1 72 ? -11.205 -6.867 16.063 1.00 86.94 72 GLU A C 1
ATOM 605 O O . GLU A 1 72 ? -11.751 -5.916 15.510 1.00 86.94 72 GLU A O 1
ATOM 610 N N . LYS A 1 73 ? -11.699 -7.386 17.197 1.00 89.75 73 LYS A N 1
ATOM 611 C CA . LYS A 1 73 ? -12.935 -6.892 17.837 1.00 89.75 73 LYS A CA 1
ATOM 612 C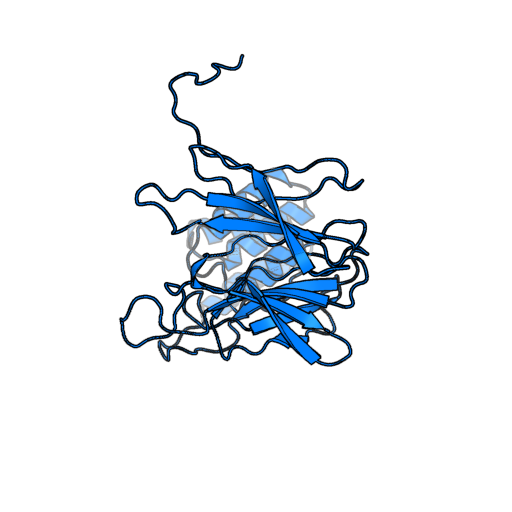 C . LYS A 1 73 ? -12.842 -5.428 18.285 1.00 89.75 73 LYS A C 1
ATOM 614 O O . LYS A 1 73 ? -13.822 -4.702 18.175 1.00 89.75 73 LYS A O 1
ATOM 619 N N . ILE A 1 74 ? -11.684 -5.012 18.797 1.00 92.62 74 ILE A N 1
ATOM 620 C CA . ILE A 1 74 ? -11.440 -3.641 19.262 1.00 92.62 74 ILE A CA 1
ATOM 621 C C . ILE A 1 74 ? -11.319 -2.710 18.058 1.00 92.62 74 ILE A C 1
ATOM 623 O O . ILE A 1 74 ? -11.997 -1.687 18.011 1.00 92.62 74 ILE A O 1
ATOM 627 N N . VAL A 1 75 ? -10.538 -3.109 17.049 1.00 90.81 75 VAL A N 1
ATOM 628 C CA . VAL A 1 75 ? -10.381 -2.356 15.796 1.00 90.81 75 VAL A CA 1
ATOM 629 C C . VAL A 1 75 ? -11.734 -2.133 15.120 1.00 90.81 75 VAL A C 1
ATOM 631 O O . VAL A 1 75 ? -12.057 -0.993 14.805 1.00 90.81 75 VAL A O 1
ATOM 634 N N . LYS A 1 76 ? -12.578 -3.168 14.986 1.00 89.50 76 LYS A N 1
ATOM 635 C CA . LYS A 1 76 ? -13.944 -3.021 14.444 1.00 89.50 76 LYS A CA 1
ATOM 636 C C . LYS A 1 76 ? -14.755 -1.968 15.196 1.00 89.50 76 LYS A C 1
ATOM 638 O O . LYS A 1 76 ? -15.405 -1.144 14.565 1.00 89.50 76 LYS A O 1
ATOM 643 N N . LYS A 1 77 ? -14.663 -1.939 16.527 1.00 91.44 77 LYS A N 1
ATOM 644 C CA . LYS A 1 77 ? -15.407 -0.971 17.333 1.00 91.44 77 LYS A CA 1
ATOM 645 C C . LYS A 1 77 ? -14.901 0.463 17.169 1.00 91.44 77 LYS A C 1
ATOM 647 O O . LYS A 1 77 ? -15.710 1.381 17.098 1.00 91.44 77 LYS A O 1
ATOM 652 N N . ILE A 1 78 ? -13.583 0.656 17.073 1.00 93.25 78 ILE A N 1
ATOM 653 C CA . ILE A 1 78 ? -12.994 1.966 16.748 1.00 93.25 78 ILE A CA 1
ATOM 654 C C . ILE A 1 78 ? -13.528 2.443 15.394 1.00 93.25 78 ILE A C 1
ATOM 656 O O . ILE A 1 78 ? -14.015 3.563 15.302 1.00 93.25 78 ILE A O 1
ATOM 660 N N . LEU A 1 79 ? -13.493 1.575 14.380 1.00 91.31 79 LEU A N 1
ATOM 661 C CA . LEU A 1 79 ? -13.945 1.873 13.021 1.00 91.31 79 LEU A CA 1
ATOM 662 C C . LEU A 1 79 ? -15.435 2.242 12.956 1.00 91.31 79 LEU A C 1
ATOM 664 O O . LEU A 1 79 ? -15.783 3.216 12.295 1.00 91.31 79 LEU A O 1
ATOM 668 N N . GLU A 1 80 ? -16.297 1.524 13.685 1.00 91.00 80 GLU A N 1
ATOM 669 C CA . GLU A 1 80 ? -17.720 1.868 13.837 1.00 91.00 80 GLU A CA 1
ATOM 670 C C . GLU A 1 80 ? -17.907 3.278 14.418 1.00 91.00 80 GLU A C 1
ATOM 672 O O . GLU A 1 80 ? -18.701 4.059 13.899 1.00 91.00 80 GLU A O 1
ATOM 677 N N . ILE A 1 81 ? -17.161 3.621 15.475 1.00 91.50 81 ILE A N 1
ATOM 678 C CA . ILE A 1 81 ? -17.255 4.928 16.145 1.00 91.50 81 ILE A CA 1
ATOM 679 C C . ILE A 1 81 ? -16.727 6.051 15.246 1.00 91.50 81 ILE A C 1
ATOM 681 O O . ILE A 1 81 ? -17.307 7.133 15.198 1.00 91.50 81 ILE A O 1
ATOM 685 N N . THR A 1 82 ? -15.620 5.822 14.540 1.00 89.56 82 THR A N 1
ATOM 686 C CA . THR A 1 82 ? -14.989 6.844 13.693 1.00 89.56 82 THR A CA 1
ATOM 687 C C . THR A 1 82 ? -15.579 6.908 12.289 1.00 89.56 82 THR A C 1
ATOM 689 O O . THR A 1 82 ? -15.142 7.743 11.499 1.00 89.56 82 THR A O 1
ATOM 692 N N . ASN A 1 83 ? -16.543 6.040 11.963 1.00 87.38 83 ASN A N 1
ATOM 693 C CA . ASN A 1 83 ? -17.074 5.851 10.614 1.00 87.38 83 ASN A CA 1
ATOM 694 C C . ASN A 1 83 ? -15.966 5.559 9.579 1.00 87.38 83 ASN A C 1
ATOM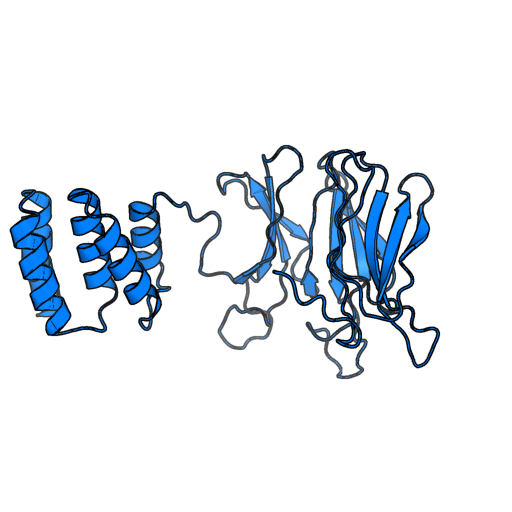 696 O O . ASN A 1 83 ? -15.992 6.037 8.445 1.00 87.38 83 ASN A O 1
ATOM 700 N N . TRP A 1 84 ? -14.940 4.815 9.995 1.00 87.19 84 TRP A N 1
ATOM 701 C CA . TRP A 1 84 ? -13.875 4.340 9.114 1.00 87.19 84 TRP A CA 1
ATOM 702 C C . TRP A 1 84 ? -14.176 2.908 8.683 1.00 87.19 84 TRP A C 1
ATOM 704 O O . TRP A 1 84 ? -14.825 2.150 9.399 1.00 87.19 84 TRP A O 1
ATOM 714 N N . LYS A 1 85 ? -13.672 2.504 7.517 1.00 83.31 85 LYS A N 1
ATOM 715 C CA . LYS A 1 85 ? -13.845 1.144 7.002 1.00 83.31 85 LYS A CA 1
ATOM 716 C C . LYS A 1 85 ? -12.496 0.452 6.868 1.00 83.31 85 LYS A C 1
ATOM 718 O O . LYS A 1 85 ? -11.585 0.979 6.237 1.00 83.31 85 LYS A O 1
ATOM 723 N N . MET A 1 86 ? -12.390 -0.756 7.416 1.00 86.12 86 MET A N 1
ATOM 724 C CA . MET A 1 86 ? -11.264 -1.643 7.134 1.00 86.12 86 MET A CA 1
ATOM 725 C C . MET A 1 86 ? -11.428 -2.220 5.728 1.00 86.12 86 MET A C 1
ATOM 727 O O . MET A 1 86 ? -12.400 -2.928 5.468 1.00 86.12 86 MET A O 1
ATOM 731 N N . LEU A 1 87 ? -10.495 -1.902 4.829 1.00 89.44 87 LEU A N 1
ATOM 732 C CA . LEU A 1 87 ? -10.519 -2.396 3.448 1.00 89.44 87 LEU A CA 1
ATOM 733 C C . LEU A 1 87 ? -9.881 -3.784 3.315 1.00 89.44 87 LEU A C 1
ATOM 735 O O . LEU A 1 87 ? -10.307 -4.577 2.485 1.00 89.44 87 LEU A O 1
ATOM 739 N N . VAL A 1 88 ? -8.880 -4.081 4.148 1.00 87.12 88 VAL A N 1
ATOM 740 C CA . VAL A 1 88 ? -8.151 -5.356 4.167 1.00 87.12 88 VAL A CA 1
ATOM 741 C C . VAL A 1 88 ? -7.953 -5.793 5.615 1.00 87.12 88 VAL A C 1
ATOM 743 O O . VAL A 1 88 ? -7.769 -4.953 6.494 1.00 87.12 88 VAL A O 1
ATOM 746 N N . SER A 1 89 ? -8.022 -7.102 5.867 1.00 86.50 89 SER A N 1
ATOM 747 C CA . SER A 1 89 ? -7.880 -7.681 7.207 1.00 86.50 89 SER A CA 1
ATOM 748 C C . SER A 1 89 ? -6.579 -7.256 7.891 1.00 86.50 89 SER A C 1
ATOM 750 O O . SER A 1 89 ? -5.500 -7.371 7.315 1.00 86.50 89 SER A O 1
ATOM 752 N N . ASN A 1 90 ? -6.675 -6.866 9.164 1.00 84.75 90 ASN A N 1
ATOM 753 C CA . ASN A 1 90 ? -5.531 -6.542 10.019 1.00 84.75 90 ASN A CA 1
ATOM 754 C C . ASN A 1 90 ? -4.734 -7.777 10.493 1.00 84.75 90 ASN A C 1
ATOM 756 O O . ASN A 1 90 ? -3.796 -7.630 11.272 1.00 84.75 90 ASN A O 1
ATOM 760 N N . LYS A 1 91 ? -5.111 -8.987 10.052 1.00 87.69 91 LYS A N 1
ATOM 761 C CA . LYS A 1 91 ? -4.295 -10.205 10.194 1.00 87.69 91 LYS A CA 1
ATOM 762 C C . LYS A 1 91 ? -3.025 -10.139 9.337 1.00 87.69 91 LYS A C 1
ATOM 764 O O . LYS A 1 91 ? -2.041 -10.794 9.662 1.00 87.69 91 LYS A O 1
ATOM 769 N N . TYR A 1 92 ? -3.080 -9.402 8.233 1.00 92.69 92 TYR A N 1
ATOM 770 C CA . TYR A 1 92 ? -2.005 -9.308 7.257 1.00 92.69 92 TYR A CA 1
ATOM 771 C C . TYR A 1 92 ? -1.173 -8.050 7.469 1.00 92.69 92 TYR A C 1
ATOM 773 O O . TYR A 1 92 ? -1.662 -7.051 8.006 1.00 92.69 92 TYR A O 1
ATOM 781 N N . PHE A 1 93 ? 0.069 -8.075 6.990 1.00 93.94 93 PHE A N 1
ATOM 782 C CA . PHE A 1 93 ? 0.915 -6.891 6.979 1.00 93.94 93 PHE A CA 1
ATOM 783 C C . PHE A 1 93 ? 0.837 -6.222 5.605 1.00 93.94 93 PHE A C 1
ATOM 785 O O . PHE A 1 93 ? 1.541 -6.604 4.671 1.00 93.94 93 PHE A O 1
ATOM 792 N N . CYS A 1 94 ? -0.046 -5.230 5.472 1.00 95.31 94 CYS A N 1
ATOM 793 C CA . CYS A 1 94 ? -0.204 -4.470 4.234 1.00 95.31 94 CYS A CA 1
ATOM 794 C C . CYS A 1 94 ? 0.399 -3.060 4.351 1.00 95.31 94 CYS A C 1
ATOM 796 O O . CYS A 1 94 ? 0.266 -2.398 5.380 1.00 95.31 94 CYS A O 1
ATOM 798 N N . LYS A 1 95 ? 1.026 -2.576 3.274 1.00 94.94 95 LYS A N 1
ATOM 799 C CA . LYS A 1 95 ? 1.698 -1.271 3.205 1.00 94.94 95 LYS A CA 1
ATOM 800 C C . LYS A 1 95 ? 1.573 -0.624 1.825 1.00 94.94 95 LYS A C 1
ATOM 802 O O . LYS A 1 95 ? 1.190 -1.262 0.847 1.00 94.94 95 LYS A O 1
ATOM 807 N N . GLU A 1 96 ? 1.948 0.652 1.770 1.00 95.25 96 GLU A N 1
ATOM 808 C CA . GLU A 1 96 ? 2.123 1.429 0.533 1.00 95.25 96 GLU A CA 1
ATOM 809 C C . GLU A 1 96 ? 0.889 1.447 -0.397 1.00 95.25 96 GLU A C 1
ATOM 811 O O . GLU A 1 96 ? 1.024 1.185 -1.592 1.00 95.25 96 GLU A O 1
ATOM 816 N N . PRO A 1 97 ? -0.323 1.767 0.104 1.00 96.62 97 PRO A N 1
ATOM 817 C CA . PRO A 1 97 ? -1.488 1.874 -0.761 1.00 96.62 97 PRO A CA 1
ATOM 818 C C . PRO A 1 97 ? -1.346 3.043 -1.748 1.00 96.62 97 PRO A C 1
ATOM 820 O O . PRO A 1 97 ? -0.833 4.124 -1.417 1.00 96.62 97 PRO A O 1
ATOM 823 N N . ARG A 1 98 ? -1.840 2.832 -2.968 1.00 96.06 98 ARG A N 1
ATOM 824 C CA . ARG A 1 98 ? -1.957 3.835 -4.032 1.00 96.06 98 ARG A CA 1
ATOM 825 C C . ARG A 1 98 ? -3.295 3.668 -4.744 1.00 96.06 98 ARG A C 1
ATOM 827 O O . ARG A 1 98 ? -3.646 2.561 -5.143 1.00 96.06 98 ARG A O 1
ATOM 834 N N . PHE A 1 99 ? -4.030 4.762 -4.915 1.00 96.06 99 PHE A N 1
ATOM 835 C CA . PHE A 1 99 ? -5.244 4.760 -5.729 1.00 96.06 99 PHE A CA 1
ATOM 836 C C . PHE A 1 99 ? -4.903 4.646 -7.218 1.00 96.06 99 PHE A C 1
ATOM 838 O O . PHE A 1 99 ? -3.858 5.125 -7.666 1.00 96.06 99 PHE A O 1
ATOM 845 N N . SER A 1 100 ? -5.799 4.033 -7.989 1.00 95.94 100 SER A N 1
ATOM 846 C CA . SER A 1 100 ? -5.860 4.238 -9.433 1.00 95.94 100 SER A CA 1
ATOM 847 C C . SER A 1 100 ? -6.241 5.685 -9.745 1.00 95.94 100 SER A C 1
ATOM 849 O O . SER A 1 100 ? -6.800 6.397 -8.912 1.00 95.94 100 SER A O 1
ATOM 851 N N . TYR A 1 101 ? -5.945 6.133 -10.962 1.00 92.00 101 TYR A N 1
ATOM 852 C CA . TYR A 1 101 ? -6.184 7.520 -11.369 1.00 92.00 101 TYR A CA 1
ATOM 853 C C . TYR A 1 101 ? -7.667 7.915 -11.406 1.00 92.00 101 TYR A C 1
ATOM 855 O O . TYR A 1 101 ? -7.991 9.077 -11.186 1.00 92.00 101 TYR A O 1
ATOM 863 N N . ASP A 1 102 ? -8.558 6.957 -11.659 1.00 94.19 102 ASP A N 1
ATOM 864 C CA . ASP A 1 102 ? -10.013 7.134 -11.567 1.00 94.19 102 ASP A CA 1
ATOM 865 C C . ASP A 1 102 ? -10.543 7.055 -10.120 1.00 94.19 102 ASP A C 1
ATOM 867 O O . ASP A 1 102 ? -11.712 7.336 -9.878 1.00 94.19 102 ASP A O 1
ATOM 871 N N . GLY A 1 103 ? -9.698 6.684 -9.151 1.00 95.62 103 GLY A N 1
ATOM 872 C CA . GLY A 1 103 ? -10.061 6.522 -7.743 1.00 95.62 103 GLY A CA 1
ATOM 873 C C . GLY A 1 103 ? -10.888 5.270 -7.428 1.00 95.62 103 GLY A C 1
ATOM 874 O O . GLY A 1 103 ? -11.297 5.097 -6.280 1.00 95.62 103 GLY A O 1
ATOM 875 N N . GLU A 1 104 ? -11.136 4.391 -8.402 1.00 97.12 104 GLU A N 1
ATOM 876 C CA . GLU A 1 104 ? -12.008 3.222 -8.227 1.00 97.12 104 GLU A CA 1
ATOM 877 C C . GLU A 1 104 ? -11.297 2.003 -7.639 1.00 97.12 104 GLU A C 1
ATOM 879 O O . GLU A 1 104 ? -11.947 1.141 -7.047 1.00 97.12 104 GLU A O 1
ATOM 884 N N . LYS A 1 105 ? -9.969 1.932 -7.758 1.00 97.81 105 LYS A N 1
ATOM 885 C CA . LYS A 1 105 ? -9.154 0.821 -7.262 1.00 97.81 105 LYS A CA 1
ATOM 886 C C . LYS A 1 105 ? -8.006 1.305 -6.389 1.00 97.81 105 LYS A C 1
ATOM 888 O O . LYS A 1 105 ? -7.574 2.454 -6.458 1.00 97.81 105 LYS A O 1
ATOM 893 N N . ILE A 1 106 ? -7.485 0.393 -5.581 1.00 97.81 106 ILE A N 1
ATOM 894 C CA . ILE A 1 106 ? -6.304 0.587 -4.745 1.00 97.81 106 ILE A CA 1
ATOM 895 C C . ILE A 1 106 ? -5.346 -0.567 -5.017 1.00 97.81 106 ILE A C 1
ATOM 897 O O . ILE A 1 106 ? -5.743 -1.728 -4.934 1.00 97.81 106 ILE A O 1
ATOM 901 N N . VAL A 1 107 ? -4.089 -0.249 -5.314 1.00 98.31 107 VAL A N 1
ATOM 902 C CA . VAL A 1 107 ? -2.980 -1.205 -5.335 1.00 98.31 107 VAL A CA 1
ATOM 903 C C . VAL A 1 107 ? -2.195 -1.063 -4.038 1.00 98.31 107 VAL A C 1
ATOM 905 O O . VAL A 1 107 ? -2.019 0.046 -3.533 1.00 98.31 107 VAL A O 1
ATOM 908 N N . PHE A 1 108 ? -1.761 -2.179 -3.466 1.00 98.06 108 PHE A N 1
ATOM 909 C CA . PHE A 1 108 ? -1.009 -2.203 -2.216 1.00 98.06 108 PHE A CA 1
ATOM 910 C C . PHE A 1 108 ? -0.112 -3.439 -2.151 1.00 98.06 108 PHE A C 1
ATOM 912 O O . PHE A 1 108 ? -0.355 -4.444 -2.821 1.00 98.06 108 PHE A O 1
ATOM 919 N N . CYS A 1 109 ? 0.931 -3.366 -1.330 1.00 97.88 109 CYS A N 1
ATOM 920 C CA . CYS A 1 109 ? 1.784 -4.515 -1.041 1.00 97.88 109 CYS A CA 1
ATOM 921 C C . CYS A 1 109 ? 1.269 -5.187 0.227 1.00 97.88 109 CYS A C 1
ATOM 923 O O . CYS A 1 109 ? 0.956 -4.488 1.193 1.00 97.88 109 CYS A O 1
ATOM 925 N N . CYS A 1 110 ? 1.176 -6.514 0.251 1.00 97.50 110 CYS A N 1
ATOM 926 C CA . CYS A 1 110 ? 0.730 -7.212 1.447 1.00 97.50 110 CYS A CA 1
ATOM 927 C C . CYS A 1 110 ? 1.397 -8.572 1.630 1.00 97.50 110 CYS A C 1
ATOM 929 O O . CYS A 1 110 ? 1.411 -9.391 0.712 1.00 97.50 110 CYS A O 1
ATOM 931 N N . ALA A 1 111 ? 1.925 -8.808 2.830 1.00 97.25 111 ALA A N 1
ATOM 932 C CA . ALA A 1 111 ? 2.318 -10.133 3.281 1.00 97.25 111 ALA A CA 1
ATOM 933 C C . ALA A 1 111 ? 1.097 -10.832 3.888 1.00 97.25 111 ALA A C 1
ATOM 935 O O . ALA A 1 111 ? 0.496 -10.347 4.853 1.00 97.25 111 ALA A O 1
ATOM 936 N N . THR A 1 112 ? 0.712 -11.951 3.282 1.00 96.12 112 THR A N 1
ATOM 937 C CA . THR A 1 112 ? -0.473 -12.743 3.645 1.00 96.12 112 THR A CA 1
ATOM 938 C C . THR A 1 112 ? -0.124 -14.085 4.287 1.00 96.12 112 THR A C 1
ATOM 940 O O . THR A 1 112 ? -1.006 -14.751 4.836 1.00 96.12 112 THR A O 1
ATOM 943 N N . GLU A 1 113 ? 1.158 -14.443 4.268 1.00 95.94 113 GLU A N 1
ATOM 944 C CA . GLU A 1 113 ? 1.728 -15.707 4.724 1.00 95.94 113 GLU A CA 1
ATOM 945 C C . GLU A 1 113 ? 3.012 -15.439 5.515 1.00 95.94 113 GLU A C 1
ATOM 947 O O . GLU A 1 113 ? 3.698 -14.449 5.263 1.00 95.94 113 GLU A O 1
ATOM 952 N N . ASP A 1 114 ? 3.315 -16.333 6.456 1.00 95.50 114 ASP A N 1
ATOM 953 C CA . ASP A 1 114 ? 4.600 -16.394 7.156 1.00 95.50 114 ASP A CA 1
ATOM 954 C C . ASP A 1 114 ? 5.600 -17.101 6.230 1.00 95.50 114 ASP A C 1
ATOM 956 O O . ASP A 1 114 ? 5.622 -18.325 6.094 1.00 95.50 114 ASP A O 1
ATOM 960 N N . THR A 1 115 ? 6.357 -16.303 5.489 1.00 94.38 115 THR A N 1
ATOM 961 C CA . THR A 1 115 ? 7.288 -16.761 4.454 1.00 94.38 115 THR A CA 1
ATOM 962 C C . THR A 1 115 ? 8.697 -17.000 4.987 1.00 94.38 115 THR A C 1
ATOM 964 O O . THR A 1 115 ? 9.510 -17.596 4.272 1.00 94.38 115 THR A O 1
ATOM 967 N N . ASN A 1 116 ? 8.990 -16.543 6.208 1.00 91.56 116 ASN A N 1
ATOM 968 C CA . ASN A 1 116 ? 10.265 -16.749 6.892 1.00 91.56 116 ASN A CA 1
ATOM 969 C C . ASN A 1 116 ? 10.196 -17.853 7.980 1.00 91.56 116 ASN A C 1
ATOM 971 O O . ASN A 1 116 ? 11.242 -18.283 8.466 1.00 91.56 116 ASN A O 1
ATOM 975 N N . ASN A 1 117 ? 8.999 -18.379 8.267 1.00 94.25 117 ASN A N 1
ATOM 976 C CA . ASN A 1 117 ? 8.670 -19.398 9.270 1.00 94.25 117 ASN A CA 1
ATOM 977 C C . ASN A 1 117 ? 8.970 -18.979 10.724 1.00 94.25 117 ASN A C 1
ATOM 979 O O . ASN A 1 117 ? 9.383 -19.816 11.534 1.00 94.25 117 ASN A O 1
ATOM 983 N N . ASP A 1 118 ? 8.785 -17.703 11.072 1.00 94.25 118 ASP A N 1
ATOM 984 C CA . ASP A 1 118 ? 8.997 -17.184 12.434 1.00 94.25 118 ASP A CA 1
ATOM 985 C C . ASP A 1 118 ? 7.744 -17.240 13.338 1.00 94.25 118 ASP A C 1
ATOM 987 O O . ASP A 1 118 ? 7.795 -16.913 14.532 1.00 94.25 118 ASP A O 1
ATOM 991 N N . GLY A 1 119 ? 6.620 -17.705 12.787 1.00 94.88 119 GLY A N 1
ATOM 992 C CA . GLY A 1 119 ? 5.328 -17.833 13.451 1.00 94.88 119 GLY A CA 1
ATOM 993 C C . GLY A 1 119 ? 4.474 -16.564 13.419 1.00 94.88 119 GLY A C 1
ATOM 994 O O . GLY A 1 119 ? 3.435 -16.519 14.092 1.00 94.88 119 GLY A O 1
ATOM 995 N N . LYS A 1 120 ? 4.885 -15.517 12.695 1.00 93.31 120 LYS A N 1
ATOM 996 C CA . LYS A 1 120 ? 4.173 -14.239 12.570 1.00 93.31 120 LYS A CA 1
ATOM 997 C C . LYS A 1 120 ? 4.124 -13.798 11.107 1.00 93.31 120 LYS A C 1
ATOM 999 O O . LYS A 1 120 ? 4.908 -14.226 10.285 1.00 93.31 120 LYS A O 1
ATOM 1004 N N . ILE A 1 121 ? 3.161 -12.928 10.798 1.00 94.06 121 ILE A N 1
ATOM 1005 C CA . ILE A 1 121 ? 3.080 -12.243 9.502 1.00 94.06 121 ILE A CA 1
ATOM 1006 C C . ILE A 1 121 ? 3.465 -10.786 9.744 1.00 94.06 121 ILE A C 1
ATOM 1008 O O . ILE A 1 121 ? 2.746 -10.060 10.440 1.00 94.06 121 ILE A O 1
ATOM 1012 N N . THR A 1 122 ? 4.612 -10.368 9.222 1.00 92.62 122 THR A N 1
ATOM 1013 C CA . THR A 1 122 ? 5.228 -9.064 9.495 1.00 92.62 122 THR A CA 1
ATOM 1014 C C . THR A 1 122 ? 5.761 -8.400 8.219 1.00 92.62 122 THR A C 1
ATOM 1016 O O . THR A 1 122 ? 5.473 -8.824 7.104 1.00 92.62 122 THR A O 1
ATOM 1019 N N . ASN A 1 123 ? 6.519 -7.308 8.366 1.00 90.81 123 ASN A N 1
ATOM 1020 C CA . ASN A 1 123 ? 7.207 -6.658 7.245 1.00 90.81 123 ASN A CA 1
ATOM 1021 C C . ASN A 1 123 ? 8.419 -7.456 6.731 1.00 90.81 123 ASN A C 1
ATOM 1023 O O . ASN A 1 123 ? 8.943 -7.127 5.667 1.00 90.81 123 ASN A O 1
ATOM 1027 N N . ASP A 1 124 ? 8.886 -8.442 7.498 1.00 90.56 124 ASP A N 1
ATOM 1028 C CA . ASP A 1 124 ? 10.019 -9.287 7.114 1.00 90.56 124 ASP A CA 1
ATOM 1029 C C . ASP A 1 124 ? 9.594 -10.399 6.145 1.00 90.56 124 ASP A C 1
ATOM 1031 O O . ASP A 1 124 ? 10.432 -10.979 5.448 1.00 90.56 124 ASP A O 1
ATOM 1035 N N . ASP A 1 125 ? 8.286 -10.637 6.035 1.00 95.00 125 ASP A N 1
ATOM 1036 C CA . ASP A 1 125 ? 7.696 -11.551 5.072 1.00 95.00 125 ASP A CA 1
ATOM 1037 C C . ASP A 1 125 ? 7.625 -10.961 3.672 1.00 95.00 125 ASP A C 1
ATOM 1039 O O . ASP A 1 125 ? 7.397 -9.763 3.481 1.00 95.00 125 ASP A O 1
ATOM 1043 N N . ARG A 1 126 ? 7.770 -11.830 2.669 1.00 96.06 126 ARG A N 1
ATOM 1044 C CA . ARG A 1 126 ? 7.649 -11.458 1.262 1.00 96.06 126 ARG A CA 1
ATOM 1045 C C . ARG A 1 126 ? 6.224 -10.988 0.973 1.00 96.06 126 ARG A C 1
ATOM 1047 O O . ARG A 1 126 ? 5.288 -11.785 1.064 1.00 96.06 126 ARG A O 1
ATOM 1054 N N . PRO A 1 127 ? 6.031 -9.720 0.577 1.00 97.06 127 PRO A N 1
ATOM 1055 C CA . PRO A 1 127 ? 4.714 -9.248 0.198 1.00 97.06 127 PRO A CA 1
ATOM 1056 C C . PRO A 1 127 ? 4.408 -9.598 -1.266 1.00 97.06 127 PRO A C 1
ATOM 1058 O O . PRO A 1 127 ? 5.249 -9.450 -2.160 1.00 97.06 127 PRO A O 1
ATOM 1061 N N . GLY A 1 128 ? 3.167 -9.997 -1.529 1.00 98.00 128 GLY A N 1
ATOM 1062 C CA . GLY A 1 128 ? 2.585 -9.922 -2.869 1.00 98.00 128 GLY A CA 1
ATOM 1063 C C . GLY A 1 128 ? 2.108 -8.497 -3.174 1.00 98.00 128 GLY A C 1
ATOM 1064 O O . GLY A 1 128 ? 2.011 -7.650 -2.277 1.00 98.00 128 GLY A O 1
ATOM 1065 N N . ILE A 1 129 ? 1.785 -8.226 -4.436 1.00 98.62 129 ILE A N 1
ATOM 1066 C CA . ILE A 1 129 ? 1.084 -7.003 -4.846 1.00 98.62 129 ILE A CA 1
ATOM 1067 C C . ILE A 1 129 ? -0.365 -7.366 -5.121 1.00 98.62 129 ILE A C 1
ATOM 1069 O O . ILE A 1 129 ? -0.656 -8.283 -5.891 1.00 98.62 129 ILE A O 1
ATOM 1073 N N . TYR A 1 130 ? -1.264 -6.612 -4.504 1.00 98.50 130 TYR A N 1
ATOM 1074 C CA . TYR A 1 130 ? -2.697 -6.835 -4.546 1.00 98.50 130 TYR A CA 1
ATOM 1075 C C . TYR A 1 130 ? -3.412 -5.600 -5.083 1.00 98.50 130 TYR A C 1
ATOM 1077 O O . TYR A 1 130 ? -2.966 -4.470 -4.883 1.00 98.50 130 TYR A O 1
ATOM 1085 N N . ILE A 1 131 ? -4.549 -5.830 -5.733 1.00 98.31 131 ILE A N 1
ATOM 1086 C CA . ILE A 1 131 ? -5.519 -4.804 -6.112 1.00 98.31 131 ILE A CA 1
ATOM 1087 C C . ILE A 1 131 ? -6.822 -5.075 -5.367 1.00 98.31 131 ILE A C 1
ATOM 1089 O O . ILE A 1 131 ? -7.204 -6.226 -5.180 1.00 98.31 131 ILE A O 1
ATOM 1093 N N . THR A 1 132 ? -7.516 -4.017 -4.969 1.00 97.81 132 THR A N 1
ATOM 1094 C CA . THR A 1 132 ? -8.885 -4.060 -4.447 1.00 97.81 132 THR A CA 1
ATOM 1095 C C . THR A 1 132 ? -9.689 -2.892 -5.010 1.00 97.81 132 THR A C 1
ATOM 1097 O O . THR A 1 132 ? -9.109 -1.891 -5.438 1.00 97.81 132 THR A O 1
ATOM 1100 N N . ASP A 1 133 ? -11.012 -2.993 -5.007 1.00 97.19 133 ASP A N 1
ATOM 1101 C CA . ASP A 1 133 ? -11.879 -1.844 -5.264 1.00 97.19 133 ASP A CA 1
ATOM 1102 C C . ASP A 1 133 ? -11.783 -0.838 -4.104 1.00 97.19 133 ASP A C 1
ATOM 1104 O O . ASP A 1 133 ? -11.459 -1.193 -2.968 1.00 97.19 133 ASP A O 1
ATOM 1108 N N . LYS A 1 134 ? -12.132 0.432 -4.337 1.00 94.38 134 LYS A N 1
ATOM 1109 C CA . LYS A 1 134 ? -12.076 1.502 -3.317 1.00 94.38 134 LYS A CA 1
ATOM 1110 C C . LYS A 1 134 ? -12.882 1.209 -2.045 1.00 94.38 134 LYS A C 1
ATOM 1112 O O . LYS A 1 134 ? -12.643 1.801 -0.996 1.00 94.38 134 LYS A O 1
ATOM 1117 N N . ASN A 1 135 ? -13.858 0.309 -2.132 1.00 91.12 135 ASN A N 1
ATOM 1118 C CA . ASN A 1 135 ? -14.697 -0.133 -1.021 1.00 91.12 135 ASN A CA 1
ATOM 1119 C C . ASN A 1 135 ? -14.140 -1.389 -0.307 1.00 91.12 135 ASN A C 1
ATOM 1121 O O . ASN A 1 135 ? -14.774 -1.845 0.648 1.00 91.12 135 ASN A O 1
ATOM 1125 N N . GLY A 1 136 ? -13.006 -1.946 -0.742 1.00 91.75 136 GLY A N 1
ATOM 1126 C CA . GLY A 1 136 ? -12.382 -3.150 -0.191 1.00 91.75 136 GLY A CA 1
ATOM 1127 C C . GLY A 1 136 ? -12.892 -4.477 -0.770 1.00 91.75 136 GLY A C 1
ATOM 1128 O O . GLY A 1 136 ? -12.569 -5.526 -0.214 1.00 91.75 136 GLY A O 1
ATOM 1129 N N . THR A 1 137 ? -13.706 -4.471 -1.832 1.00 94.19 137 THR A N 1
ATOM 1130 C CA . THR A 1 137 ? -14.159 -5.701 -2.511 1.00 94.19 137 THR A CA 1
ATOM 1131 C C . THR A 1 137 ? -13.205 -6.142 -3.618 1.00 94.19 137 THR A C 1
ATOM 1133 O O . THR A 1 137 ? -12.335 -5.388 -4.037 1.00 94.19 137 THR A O 1
ATOM 1136 N N . ASN A 1 138 ? -13.371 -7.377 -4.105 1.00 96.19 138 ASN A N 1
ATOM 1137 C CA . ASN A 1 138 ? -12.613 -7.913 -5.243 1.00 96.19 138 ASN A CA 1
ATOM 1138 C C . ASN A 1 138 ? -11.086 -7.871 -5.053 1.00 96.19 138 ASN A C 1
ATOM 1140 O O . ASN A 1 138 ? -10.338 -7.579 -5.985 1.00 96.19 138 ASN A O 1
ATOM 1144 N N . ILE A 1 139 ? -10.625 -8.188 -3.838 1.00 97.06 139 ILE A N 1
ATOM 1145 C CA . ILE A 1 139 ? -9.195 -8.310 -3.544 1.00 97.06 139 ILE A CA 1
ATOM 1146 C C . ILE A 1 139 ? -8.595 -9.411 -4.427 1.00 97.06 139 ILE A C 1
ATOM 1148 O O . ILE A 1 139 ? -9.024 -10.564 -4.366 1.00 97.06 139 ILE A O 1
ATOM 1152 N N . LYS A 1 140 ? -7.585 -9.058 -5.222 1.00 96.94 140 LYS A N 1
ATOM 1153 C CA . LYS A 1 140 ? -6.887 -9.959 -6.143 1.00 96.94 140 LYS A CA 1
ATOM 1154 C C . LYS A 1 140 ? -5.379 -9.772 -6.027 1.00 96.94 140 LYS A C 1
ATOM 1156 O O . LYS A 1 140 ? -4.897 -8.644 -6.089 1.00 96.94 140 LYS A O 1
ATOM 1161 N N . GLU A 1 141 ? -4.642 -10.873 -5.921 1.00 97.94 141 GLU A N 1
ATOM 1162 C CA . GLU A 1 141 ? -3.188 -10.865 -6.095 1.00 97.94 141 GLU A CA 1
ATOM 1163 C C . GLU A 1 141 ? -2.844 -10.728 -7.584 1.00 97.94 141 GLU A C 1
ATOM 1165 O O . GLU A 1 141 ? -3.385 -11.448 -8.429 1.00 97.94 141 GLU A O 1
ATOM 1170 N N . VAL A 1 142 ? -1.970 -9.779 -7.910 1.00 98.31 142 VAL A N 1
ATOM 1171 C CA . VAL A 1 142 ? -1.515 -9.509 -9.285 1.00 98.31 142 VAL A CA 1
ATOM 1172 C C . VAL A 1 142 ? -0.020 -9.732 -9.471 1.00 98.31 142 VAL A C 1
ATOM 1174 O O . VAL A 1 142 ? 0.405 -10.003 -10.587 1.00 98.31 142 VAL A O 1
ATOM 1177 N N . VAL A 1 143 ? 0.767 -9.685 -8.393 1.00 98.25 143 VAL A N 1
ATOM 1178 C CA . VAL A 1 143 ? 2.153 -10.176 -8.378 1.00 98.25 143 VAL A CA 1
ATOM 1179 C C . VAL A 1 143 ? 2.323 -11.061 -7.144 1.00 98.25 143 VAL A C 1
ATOM 1181 O O . VAL A 1 143 ? 2.099 -10.567 -6.035 1.00 98.25 143 VAL A O 1
ATOM 1184 N N . PRO A 1 144 ? 2.722 -12.335 -7.297 1.00 97.12 144 PRO A N 1
ATOM 1185 C CA . PRO A 1 144 ? 2.839 -13.254 -6.171 1.00 97.12 144 PRO A CA 1
ATOM 1186 C C . PRO A 1 144 ? 4.004 -12.899 -5.240 1.00 97.12 144 PRO A C 1
ATOM 1188 O O . PRO A 1 144 ? 5.011 -12.312 -5.654 1.00 97.12 144 PRO A O 1
ATOM 1191 N N . ASN A 1 145 ? 3.919 -13.359 -3.992 1.00 95.62 145 ASN A N 1
ATOM 1192 C CA . ASN A 1 145 ? 4.941 -13.239 -2.938 1.00 95.62 145 ASN A CA 1
ATOM 1193 C C . ASN A 1 145 ? 6.239 -14.053 -3.182 1.00 95.62 145 ASN A C 1
ATOM 1195 O O . ASN A 1 145 ? 6.989 -14.355 -2.253 1.00 95.62 145 ASN A O 1
ATOM 1199 N N . LYS A 1 146 ? 6.555 -14.404 -4.438 1.00 94.50 146 LYS A N 1
ATOM 1200 C CA . LYS A 1 146 ? 7.771 -15.157 -4.797 1.00 94.50 146 LYS A CA 1
ATOM 1201 C C . LYS A 1 146 ? 9.052 -14.394 -4.438 1.00 94.50 146 LYS A C 1
ATOM 1203 O O . LYS A 1 146 ? 10.061 -15.008 -4.091 1.00 94.50 146 LYS A O 1
ATOM 1208 N N . TYR A 1 147 ? 8.997 -13.069 -4.506 1.00 94.69 147 TYR A N 1
ATOM 1209 C CA . TYR A 1 147 ? 10.110 -12.144 -4.305 1.00 94.69 147 TYR A CA 1
ATOM 1210 C C . TYR A 1 147 ? 9.701 -11.002 -3.366 1.00 94.69 147 TYR A C 1
ATOM 1212 O O . TYR A 1 147 ? 8.532 -10.879 -3.005 1.00 94.69 147 TYR A O 1
ATOM 1220 N N . TYR A 1 148 ? 10.652 -10.146 -2.987 1.00 95.12 148 TYR A N 1
ATOM 1221 C CA . TYR A 1 148 ? 10.370 -8.974 -2.154 1.00 95.12 148 TYR A CA 1
ATOM 1222 C C . TYR A 1 148 ? 9.865 -7.808 -3.009 1.00 95.12 148 TYR A C 1
ATOM 1224 O O . TYR A 1 148 ? 10.655 -7.048 -3.579 1.00 95.12 148 TYR A O 1
ATOM 1232 N N . ASN A 1 149 ? 8.538 -7.689 -3.111 1.00 97.50 149 ASN A N 1
ATOM 1233 C CA . ASN A 1 149 ? 7.865 -6.669 -3.914 1.00 97.50 149 ASN A CA 1
ATOM 1234 C C . ASN A 1 149 ? 7.560 -5.394 -3.101 1.00 97.50 149 ASN A C 1
ATOM 1236 O O . ASN A 1 149 ? 7.273 -5.451 -1.907 1.00 97.50 149 ASN A O 1
ATOM 1240 N N . SER A 1 150 ? 7.602 -4.220 -3.724 1.00 97.12 150 SER A N 1
ATOM 1241 C CA . SER A 1 150 ? 7.222 -2.961 -3.066 1.00 97.12 150 SER A CA 1
ATOM 1242 C C . SER A 1 150 ? 6.830 -1.875 -4.070 1.00 97.12 150 SER A C 1
ATOM 1244 O O . SER A 1 150 ? 6.989 -2.029 -5.282 1.00 97.12 150 SER A O 1
ATOM 1246 N N . SER A 1 151 ? 6.325 -0.753 -3.554 1.00 96.69 151 SER A N 1
ATOM 1247 C CA . SER A 1 151 ? 6.136 0.517 -4.263 1.00 96.69 151 SER A CA 1
ATOM 1248 C C . SER A 1 151 ? 5.359 0.398 -5.572 1.00 96.69 151 SER A C 1
ATOM 1250 O O . SER A 1 151 ? 5.713 1.008 -6.579 1.00 96.69 151 SER A O 1
ATOM 1252 N N . ALA A 1 152 ? 4.289 -0.394 -5.541 1.00 97.88 152 ALA A N 1
ATOM 1253 C CA . ALA A 1 152 ? 3.400 -0.586 -6.672 1.00 97.88 152 ALA A CA 1
ATOM 1254 C C . ALA A 1 152 ? 2.541 0.663 -6.945 1.00 97.88 152 ALA A C 1
ATOM 1256 O O . ALA A 1 152 ? 1.998 1.274 -6.020 1.00 97.88 152 ALA A O 1
ATOM 1257 N N . CYS A 1 153 ? 2.372 1.029 -8.215 1.00 97.00 153 CYS A N 1
ATOM 1258 C CA . CYS A 1 153 ? 1.479 2.103 -8.647 1.00 97.00 153 CYS A CA 1
ATOM 1259 C C . CYS A 1 153 ? 0.838 1.802 -10.010 1.00 97.00 153 CYS A C 1
ATOM 1261 O O . CYS A 1 153 ? 1.427 1.135 -10.861 1.00 97.00 153 CYS A O 1
ATOM 1263 N N . PHE A 1 154 ? -0.384 2.298 -10.213 1.00 97.44 154 PHE A N 1
ATOM 1264 C CA . PHE A 1 154 ? -1.116 2.150 -11.471 1.00 97.44 154 PHE A CA 1
ATOM 1265 C C . PHE A 1 154 ? -0.606 3.099 -12.553 1.00 97.44 154 PHE A C 1
ATOM 1267 O O . PHE A 1 154 ? -0.297 4.262 -12.276 1.00 97.44 154 PHE A O 1
ATOM 1274 N N . SER A 1 155 ? -0.651 2.647 -13.805 1.00 95.44 155 SER A N 1
ATOM 1275 C CA . SER A 1 155 ? -0.692 3.559 -14.946 1.00 95.44 155 SER A CA 1
ATOM 1276 C C . SER A 1 155 ? -2.021 4.338 -14.988 1.00 95.44 155 SER A C 1
ATOM 1278 O O . SER A 1 155 ? -3.044 3.847 -14.502 1.00 95.44 155 SER A O 1
ATOM 1280 N N . PRO A 1 156 ? -2.072 5.539 -15.600 1.00 93.75 156 PRO A N 1
ATOM 1281 C CA . PRO A 1 156 ? -3.299 6.344 -15.632 1.00 93.75 156 PRO A CA 1
ATOM 1282 C C . PRO A 1 156 ? -4.424 5.807 -16.519 1.00 93.75 156 PRO A C 1
ATOM 1284 O O . PRO A 1 156 ? -5.525 6.353 -16.515 1.00 93.75 156 PRO A O 1
ATOM 1287 N N . ASP A 1 157 ? -4.162 4.779 -17.320 1.00 93.69 157 ASP A N 1
ATOM 1288 C CA . ASP A 1 157 ? -5.184 4.008 -18.035 1.00 93.69 157 ASP A CA 1
ATOM 1289 C C . ASP A 1 157 ? -5.616 2.737 -17.285 1.00 93.69 157 ASP A C 1
ATOM 1291 O O . ASP A 1 157 ? -6.508 2.036 -17.752 1.00 93.69 157 ASP A O 1
ATOM 1295 N N . GLY A 1 158 ? -4.997 2.433 -16.138 1.00 94.62 158 GLY A N 1
ATOM 1296 C CA . GLY A 1 158 ? -5.285 1.245 -15.340 1.00 94.62 158 GLY A CA 1
ATOM 1297 C C . GLY A 1 158 ? -4.841 -0.078 -15.973 1.00 94.62 158 GLY A C 1
ATOM 1298 O O . GLY A 1 158 ? -5.196 -1.127 -15.441 1.00 94.62 158 GLY A O 1
ATOM 1299 N N . LYS A 1 159 ? -4.088 -0.056 -17.082 1.00 95.25 159 LYS A N 1
ATOM 1300 C CA . LYS A 1 159 ? -3.645 -1.267 -17.797 1.00 95.25 159 LYS A CA 1
ATOM 1301 C C . LYS A 1 159 ? -2.354 -1.865 -17.255 1.00 95.25 159 LYS A C 1
ATOM 1303 O O . LYS A 1 159 ? -2.099 -3.050 -17.461 1.00 95.25 159 LYS A O 1
ATOM 1308 N N . TYR A 1 160 ? -1.547 -1.066 -16.566 1.00 97.00 160 TYR A N 1
ATOM 1309 C CA . TYR A 1 160 ? -0.246 -1.478 -16.070 1.00 97.00 160 TYR A CA 1
ATOM 1310 C C . TYR A 1 160 ? -0.076 -1.191 -14.583 1.00 97.00 160 TYR A C 1
ATOM 1312 O O . TYR A 1 160 ? -0.668 -0.261 -14.028 1.00 97.00 160 TYR A O 1
ATOM 1320 N N . ILE A 1 161 ? 0.804 -1.969 -13.958 1.00 97.94 161 ILE A N 1
A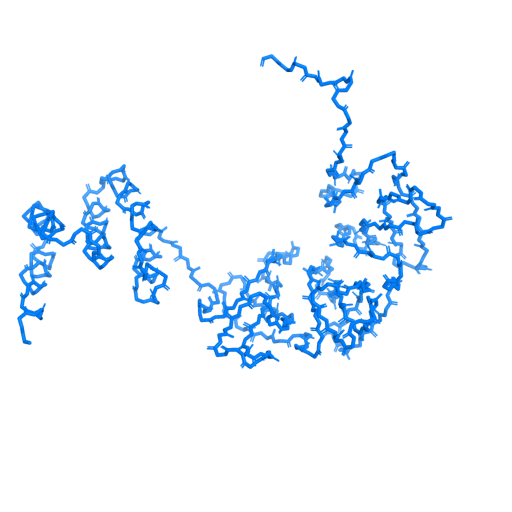TOM 1321 C CA . ILE A 1 161 ? 1.373 -1.675 -12.646 1.00 97.94 161 ILE A CA 1
ATOM 1322 C C . ILE A 1 161 ? 2.880 -1.553 -12.790 1.00 97.94 161 ILE A C 1
ATOM 1324 O O . ILE A 1 161 ? 3.534 -2.453 -13.309 1.00 97.94 161 ILE A O 1
ATOM 1328 N N . CYS A 1 162 ? 3.432 -0.453 -12.293 1.00 97.69 162 CYS A N 1
ATOM 1329 C CA . CYS A 1 162 ? 4.866 -0.303 -12.096 1.00 97.69 162 CYS A CA 1
ATOM 1330 C C . CYS A 1 162 ? 5.187 -0.619 -10.635 1.00 97.69 162 CYS A C 1
ATOM 1332 O O . CYS A 1 162 ? 4.447 -0.195 -9.749 1.00 97.69 162 CYS A O 1
ATOM 1334 N N . PHE A 1 163 ? 6.240 -1.390 -10.377 1.00 98.44 163 PHE A N 1
ATOM 1335 C CA . PHE A 1 163 ? 6.587 -1.838 -9.029 1.00 98.44 163 PHE A CA 1
ATOM 1336 C C . PHE A 1 163 ? 8.074 -2.166 -8.897 1.00 98.44 163 PHE A C 1
ATOM 1338 O O . PHE A 1 163 ? 8.780 -2.372 -9.885 1.00 98.44 163 PHE A O 1
ATOM 1345 N N . LEU A 1 164 ? 8.553 -2.232 -7.659 1.00 98.19 164 LEU A N 1
ATOM 1346 C CA . LEU A 1 164 ? 9.909 -2.651 -7.330 1.00 98.19 164 LEU A CA 1
ATOM 1347 C C . LEU A 1 164 ? 9.917 -4.113 -6.883 1.00 98.19 164 LEU A C 1
ATOM 1349 O O . LEU A 1 164 ? 8.989 -4.568 -6.215 1.00 98.19 164 LEU A O 1
ATOM 1353 N N . SER A 1 165 ? 10.966 -4.856 -7.233 1.00 97.81 165 SER A N 1
ATOM 1354 C CA . SER A 1 165 ? 11.115 -6.253 -6.811 1.00 97.81 165 SER A CA 1
ATOM 1355 C C . SER A 1 165 ? 12.585 -6.632 -6.615 1.00 97.81 165 SER A C 1
ATOM 1357 O O . SER A 1 165 ? 13.406 -6.457 -7.522 1.00 97.81 165 SER A O 1
ATOM 1359 N N . ALA A 1 166 ? 12.925 -7.157 -5.435 1.00 96.88 166 ALA A N 1
ATOM 1360 C CA . ALA A 1 166 ? 14.222 -7.776 -5.155 1.00 96.88 166 ALA A CA 1
ATOM 1361 C C . ALA A 1 166 ? 14.148 -9.268 -5.499 1.00 96.88 166 ALA A C 1
ATOM 1363 O O . ALA A 1 166 ? 13.455 -10.043 -4.839 1.00 96.88 166 ALA A O 1
ATOM 1364 N N . ARG A 1 167 ? 14.833 -9.648 -6.586 1.00 95.62 167 ARG A N 1
ATOM 1365 C CA . ARG A 1 167 ? 14.776 -11.001 -7.174 1.00 95.62 167 ARG A CA 1
ATOM 1366 C C . ARG A 1 167 ? 16.120 -11.737 -7.181 1.00 95.62 167 ARG A C 1
ATOM 1368 O O . ARG A 1 167 ? 16.201 -12.832 -7.734 1.00 95.62 167 ARG A O 1
ATOM 1375 N N . ARG A 1 168 ? 17.175 -11.125 -6.640 1.00 94.31 168 ARG A N 1
ATOM 1376 C CA . ARG A 1 168 ? 18.550 -11.644 -6.618 1.00 94.31 168 ARG A CA 1
ATOM 1377 C C . ARG A 1 168 ? 19.192 -11.294 -5.283 1.00 94.31 168 ARG A C 1
ATOM 1379 O O . ARG A 1 168 ? 18.881 -10.233 -4.755 1.00 94.31 168 ARG A O 1
ATOM 1386 N N . ASP A 1 169 ? 20.096 -12.151 -4.822 1.00 94.19 169 ASP A N 1
ATOM 1387 C CA . ASP A 1 169 ? 21.018 -11.829 -3.736 1.00 94.19 169 ASP A CA 1
ATOM 1388 C C . ASP A 1 169 ? 22.068 -10.854 -4.290 1.00 94.19 169 ASP A C 1
ATOM 1390 O O . ASP A 1 169 ? 22.831 -11.158 -5.211 1.00 94.19 169 ASP A O 1
ATOM 1394 N N . THR A 1 170 ? 22.022 -9.628 -3.796 1.00 93.12 170 THR A N 1
ATOM 1395 C CA . THR A 1 170 ? 22.845 -8.499 -4.232 1.00 93.12 170 THR A CA 1
ATOM 1396 C C . THR A 1 170 ? 23.826 -8.047 -3.162 1.00 93.12 170 THR A C 1
ATOM 1398 O O . THR A 1 170 ? 24.687 -7.209 -3.455 1.00 93.12 170 THR A O 1
ATOM 1401 N N . ASN A 1 171 ? 23.693 -8.568 -1.941 1.00 92.31 171 ASN A N 1
ATOM 1402 C CA . ASN A 1 171 ? 24.560 -8.267 -0.809 1.00 92.31 171 ASN A CA 1
ATOM 1403 C C . ASN A 1 171 ? 25.537 -9.425 -0.490 1.00 92.31 171 ASN A C 1
ATOM 1405 O O . ASN A 1 171 ? 26.520 -9.198 0.214 1.00 92.31 171 ASN A O 1
ATOM 1409 N N . GLY A 1 172 ? 25.324 -10.610 -1.072 1.00 93.75 172 GLY A N 1
ATOM 1410 C CA . GLY A 1 172 ? 26.158 -11.801 -0.947 1.00 93.75 172 GLY A CA 1
ATOM 1411 C C . GLY A 1 172 ? 25.934 -12.610 0.333 1.00 93.75 172 GLY A C 1
ATOM 1412 O O . GLY A 1 172 ? 26.825 -13.372 0.707 1.00 93.75 172 GLY A O 1
ATOM 1413 N N . ASP A 1 173 ? 24.809 -12.435 1.033 1.00 94.88 173 ASP A N 1
ATOM 1414 C CA . ASP A 1 173 ? 24.515 -13.129 2.296 1.00 94.88 173 ASP A CA 1
ATOM 1415 C C . ASP A 1 173 ? 23.836 -14.503 2.119 1.00 94.88 173 ASP A C 1
ATOM 1417 O O . ASP A 1 173 ? 23.582 -15.212 3.101 1.00 94.88 173 ASP A O 1
ATOM 1421 N N . GLY A 1 174 ? 23.591 -14.911 0.869 1.00 93.38 174 GLY A N 1
ATOM 1422 C CA . GLY A 1 174 ? 22.980 -16.185 0.509 1.00 93.38 174 GLY A CA 1
ATOM 1423 C C . GLY A 1 174 ? 21.457 -16.205 0.643 1.00 93.38 174 GLY A C 1
ATOM 1424 O O . GLY A 1 174 ? 20.858 -17.281 0.536 1.00 93.38 174 GLY A O 1
ATOM 1425 N N . LYS A 1 175 ? 20.813 -15.059 0.888 1.00 90.75 175 LYS A N 1
ATOM 1426 C CA . LYS A 1 175 ? 19.357 -14.915 0.984 1.00 90.75 175 LYS A CA 1
ATOM 1427 C C . LYS A 1 175 ? 18.878 -13.861 -0.009 1.00 90.75 175 LYS A C 1
ATOM 1429 O O . LYS A 1 175 ? 19.623 -12.994 -0.432 1.00 90.75 175 LYS A O 1
ATOM 1434 N N . ILE A 1 176 ? 17.616 -13.982 -0.419 1.00 90.44 176 ILE A N 1
ATOM 1435 C CA . ILE A 1 176 ? 16.922 -12.910 -1.136 1.00 90.44 176 ILE A CA 1
ATOM 1436 C C . ILE A 1 176 ? 15.971 -12.292 -0.126 1.00 90.44 176 ILE A C 1
ATOM 1438 O O . ILE A 1 176 ? 14.982 -12.943 0.217 1.00 90.44 176 ILE A O 1
ATOM 1442 N N . ASP A 1 177 ? 16.281 -11.097 0.371 1.00 89.38 177 ASP A N 1
ATOM 1443 C CA . ASP A 1 177 ? 15.504 -10.414 1.405 1.00 89.38 177 ASP A CA 1
ATOM 1444 C C . ASP A 1 177 ? 15.271 -8.912 1.136 1.00 89.38 177 ASP A C 1
ATOM 1446 O O . ASP A 1 177 ? 15.540 -8.382 0.056 1.00 89.38 177 ASP A O 1
ATOM 1450 N N . SER A 1 178 ? 14.681 -8.208 2.104 1.00 87.94 178 SER A N 1
ATOM 1451 C CA . SER A 1 178 ? 14.383 -6.774 2.000 1.00 87.94 178 SER A CA 1
ATOM 1452 C C . SER A 1 178 ? 15.629 -5.875 1.962 1.00 87.94 178 SER A C 1
ATOM 1454 O O . SER A 1 178 ? 15.503 -4.676 1.697 1.00 87.94 178 SER A O 1
ATOM 1456 N N . LYS A 1 179 ? 16.824 -6.425 2.216 1.00 90.62 179 LYS A N 1
ATOM 1457 C CA . LYS A 1 179 ? 18.115 -5.729 2.129 1.00 90.62 179 LYS A CA 1
ATOM 1458 C C . LYS A 1 179 ? 18.703 -5.772 0.722 1.00 90.62 179 LYS A C 1
ATOM 1460 O O . LYS A 1 179 ? 19.666 -5.048 0.454 1.00 90.62 179 LYS A O 1
ATOM 1465 N N . ASP A 1 180 ? 18.139 -6.581 -0.169 1.00 93.12 180 ASP A N 1
ATOM 1466 C CA . ASP A 1 180 ? 18.587 -6.657 -1.548 1.00 93.12 180 ASP A CA 1
ATOM 1467 C C . ASP A 1 180 ? 18.132 -5.474 -2.392 1.00 93.12 180 ASP A C 1
ATOM 1469 O O . ASP A 1 180 ? 17.045 -4.909 -2.241 1.00 93.12 180 ASP A O 1
ATOM 1473 N N . ALA A 1 181 ? 18.981 -5.106 -3.345 1.00 93.44 181 ALA A N 1
ATOM 1474 C CA . ALA A 1 181 ? 18.653 -4.090 -4.317 1.00 93.44 181 ALA A CA 1
ATOM 1475 C C . ALA A 1 181 ? 17.500 -4.564 -5.212 1.00 93.44 181 ALA A C 1
ATOM 1477 O O . ALA A 1 181 ? 17.528 -5.643 -5.809 1.00 93.44 181 ALA A O 1
ATOM 1478 N N . GLN A 1 182 ? 16.492 -3.708 -5.339 1.00 95.75 182 GLN A N 1
ATOM 1479 C CA . GLN A 1 182 ? 15.316 -3.966 -6.156 1.00 95.75 182 GLN A CA 1
ATOM 1480 C C . GLN A 1 182 ? 15.529 -3.471 -7.586 1.00 95.75 182 GLN A C 1
ATOM 1482 O O . GLN A 1 182 ? 16.168 -2.443 -7.794 1.00 95.75 182 GLN A O 1
ATOM 1487 N N . GLY A 1 183 ? 14.975 -4.183 -8.566 1.00 96.75 183 GLY A N 1
ATOM 1488 C CA . GLY A 1 183 ? 14.784 -3.667 -9.926 1.00 96.75 183 GLY A CA 1
ATOM 1489 C C . GLY A 1 183 ? 13.412 -3.009 -10.084 1.00 96.75 183 GLY A C 1
ATOM 1490 O O . GLY A 1 183 ? 12.524 -3.240 -9.261 1.00 96.75 183 GLY A O 1
ATOM 1491 N N . LEU A 1 184 ? 13.236 -2.225 -11.149 1.00 97.81 184 LEU A N 1
ATOM 1492 C CA . LEU A 1 184 ? 11.953 -1.634 -11.537 1.00 97.81 184 LEU A CA 1
ATOM 1493 C C . LEU A 1 184 ? 11.278 -2.498 -12.598 1.00 97.81 184 LEU A C 1
ATOM 1495 O O . LEU A 1 184 ? 11.874 -2.751 -13.643 1.00 97.81 184 LEU A O 1
ATOM 1499 N N . TYR A 1 185 ? 10.040 -2.905 -12.353 1.00 98.19 185 TYR A N 1
ATOM 1500 C CA . TYR A 1 185 ? 9.275 -3.803 -13.210 1.00 98.19 185 TYR A CA 1
ATOM 1501 C C . TYR A 1 185 ? 7.955 -3.163 -13.630 1.00 98.19 185 TYR A C 1
ATOM 1503 O O . TYR A 1 185 ? 7.376 -2.355 -12.903 1.00 98.19 185 TYR A O 1
ATOM 1511 N N . LEU A 1 186 ? 7.471 -3.568 -14.799 1.00 97.75 186 LEU A N 1
ATOM 1512 C CA . LEU A 1 186 ? 6.176 -3.201 -15.349 1.00 97.75 186 LEU A CA 1
ATOM 1513 C C . LEU A 1 186 ? 5.370 -4.471 -15.618 1.00 97.75 186 LEU A C 1
ATOM 1515 O O . LEU A 1 186 ? 5.811 -5.334 -16.369 1.00 97.75 186 LEU A O 1
ATOM 1519 N N . LEU A 1 187 ? 4.191 -4.576 -15.019 1.00 98.19 187 LEU A N 1
ATOM 1520 C CA . LEU A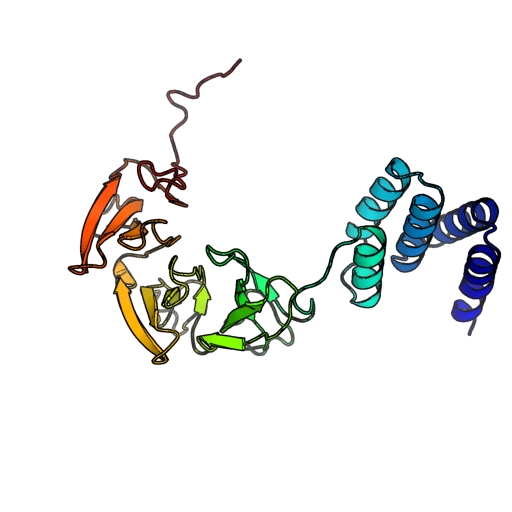 1 187 ? 3.225 -5.641 -15.264 1.00 98.19 187 LEU A CA 1
ATOM 1521 C C . LEU A 1 187 ? 2.106 -5.113 -16.158 1.00 98.19 187 LEU A C 1
ATOM 1523 O O . LEU A 1 187 ? 1.491 -4.100 -15.829 1.00 98.19 187 LEU A O 1
ATOM 1527 N N . ASN A 1 188 ? 1.800 -5.826 -17.238 1.00 97.56 188 ASN A N 1
ATOM 1528 C CA . ASN A 1 188 ? 0.566 -5.649 -17.997 1.00 97.56 188 ASN A CA 1
ATOM 1529 C C . ASN A 1 188 ? -0.558 -6.476 -17.351 1.00 97.56 188 ASN A C 1
ATOM 1531 O O . ASN A 1 188 ? -0.460 -7.699 -17.269 1.00 97.56 188 ASN A O 1
ATOM 1535 N N . LEU A 1 189 ? -1.632 -5.820 -16.908 1.00 96.88 189 LEU A N 1
ATOM 1536 C CA . LEU A 1 189 ? -2.747 -6.467 -16.209 1.00 96.88 189 LEU A CA 1
ATOM 1537 C C . LEU A 1 189 ? -3.675 -7.276 -17.127 1.00 96.88 189 LEU A C 1
ATOM 1539 O O . LEU A 1 189 ? -4.383 -8.155 -16.635 1.00 96.88 189 LEU A O 1
ATOM 1543 N N . GLU A 1 190 ? -3.685 -6.996 -18.432 1.00 96.69 190 GLU A N 1
ATOM 1544 C CA . GLU A 1 190 ? -4.486 -7.730 -19.420 1.00 96.69 190 GLU A CA 1
ATOM 1545 C C . GLU A 1 190 ? -3.786 -9.032 -19.836 1.00 96.69 190 GLU A C 1
ATOM 1547 O O . GLU A 1 190 ? -4.413 -10.089 -19.876 1.00 96.69 190 GLU A O 1
ATOM 1552 N N . THR A 1 191 ? -2.479 -8.975 -20.118 1.00 97.62 191 THR A N 1
ATOM 1553 C CA . THR A 1 191 ? -1.708 -10.127 -20.626 1.00 97.62 191 THR A CA 1
ATOM 1554 C C . THR A 1 191 ? -0.960 -10.898 -19.542 1.00 97.62 191 THR A C 1
ATOM 1556 O O . THR A 1 191 ? -0.436 -11.978 -19.813 1.00 97.62 191 THR A O 1
ATOM 1559 N N . ASN A 1 192 ? -0.887 -10.349 -18.326 1.00 96.25 192 ASN A N 1
ATOM 1560 C CA . ASN A 1 192 ? -0.075 -10.853 -17.217 1.00 96.25 192 ASN A CA 1
ATOM 1561 C C . ASN A 1 192 ? 1.428 -10.965 -17.550 1.00 96.25 192 ASN A C 1
ATOM 1563 O O . ASN A 1 192 ? 2.149 -11.775 -16.968 1.00 96.25 192 ASN A O 1
ATOM 1567 N N . GLN A 1 193 ? 1.902 -10.177 -18.520 1.00 97.62 193 GLN A N 1
ATOM 1568 C CA . GLN A 1 193 ? 3.310 -10.134 -18.904 1.00 97.62 193 GLN A CA 1
ATOM 1569 C C . GLN A 1 193 ? 4.061 -9.105 -18.062 1.00 97.62 193 GLN A C 1
ATOM 1571 O O . GLN A 1 193 ? 3.642 -7.951 -17.952 1.00 97.62 193 GLN A O 1
ATOM 1576 N N . GLU A 1 194 ? 5.190 -9.529 -17.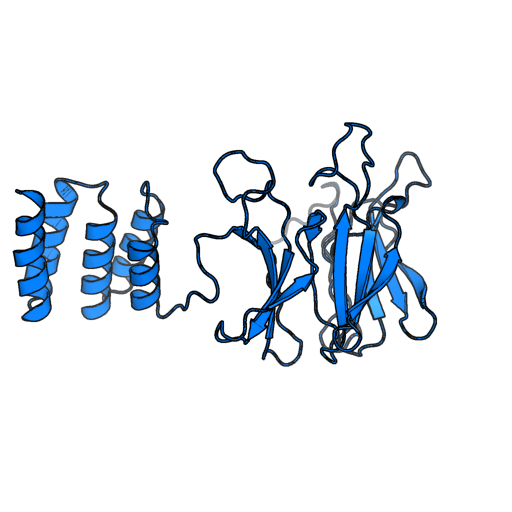499 1.00 97.00 194 GLU A N 1
ATOM 1577 C CA . GLU A 1 194 ? 6.118 -8.669 -16.768 1.00 97.00 194 GLU A CA 1
ATOM 1578 C C . GLU A 1 194 ? 7.316 -8.281 -17.643 1.00 97.00 194 GLU A C 1
ATOM 1580 O O . GLU A 1 194 ? 7.893 -9.120 -18.336 1.00 97.00 194 GLU A O 1
ATOM 1585 N N . GLN A 1 195 ? 7.741 -7.024 -17.543 1.00 95.81 195 GLN A N 1
ATOM 1586 C CA . GLN A 1 195 ? 8.944 -6.488 -18.172 1.00 95.81 195 GLN A CA 1
ATOM 1587 C C . GLN A 1 195 ? 9.838 -5.834 -17.111 1.00 95.81 195 GLN A C 1
ATOM 1589 O O . GLN A 1 195 ? 9.365 -5.055 -16.285 1.00 95.81 195 GLN A O 1
ATOM 1594 N N . LEU A 1 196 ? 11.142 -6.118 -17.147 1.00 96.81 196 LEU A N 1
ATOM 1595 C CA . LEU A 1 196 ? 12.142 -5.378 -16.372 1.00 96.81 196 LEU A CA 1
ATOM 1596 C C . LEU A 1 196 ? 12.453 -4.056 -17.086 1.00 96.81 196 LEU A C 1
ATOM 1598 O O . LEU A 1 196 ? 12.814 -4.065 -18.261 1.00 96.81 196 LEU A O 1
ATOM 1602 N N . LEU A 1 197 ? 12.321 -2.934 -16.379 1.00 95.44 197 LEU A N 1
ATOM 1603 C CA . LEU A 1 197 ? 12.623 -1.596 -16.897 1.00 95.44 197 LEU A CA 1
ATOM 1604 C C . LEU A 1 197 ? 14.005 -1.104 -16.468 1.00 95.44 197 LEU A C 1
ATOM 1606 O O . LEU A 1 197 ? 14.731 -0.549 -17.283 1.00 95.44 197 LEU A O 1
ATOM 1610 N N . ILE A 1 198 ? 14.362 -1.291 -15.194 1.00 94.44 198 ILE A N 1
ATOM 1611 C CA . ILE A 1 198 ? 15.640 -0.836 -14.627 1.00 94.44 198 ILE A CA 1
ATOM 1612 C C . ILE A 1 198 ? 16.227 -1.945 -13.762 1.00 94.44 198 ILE A C 1
ATOM 1614 O O . ILE A 1 198 ? 15.569 -2.438 -12.843 1.00 94.44 198 ILE A O 1
ATOM 1618 N N . GLU A 1 199 ? 17.478 -2.312 -14.031 1.00 93.25 199 GLU A N 1
ATOM 1619 C CA . GLU A 1 199 ? 18.182 -3.344 -13.271 1.00 93.25 199 GLU A CA 1
ATOM 1620 C C . GLU A 1 199 ? 18.451 -2.940 -11.815 1.00 93.25 199 GLU A C 1
ATOM 1622 O O . GLU A 1 199 ? 18.658 -1.771 -11.477 1.00 93.25 199 GLU A O 1
ATOM 1627 N N . ASN A 1 200 ? 18.534 -3.945 -10.942 1.00 92.06 200 ASN A N 1
ATOM 1628 C CA . ASN A 1 200 ? 18.772 -3.776 -9.509 1.00 92.06 200 ASN A CA 1
ATOM 1629 C C . ASN A 1 200 ? 20.083 -3.046 -9.183 1.00 92.06 200 ASN A C 1
ATOM 1631 O O . ASN A 1 200 ? 20.172 -2.366 -8.161 1.00 92.06 200 ASN A O 1
ATOM 1635 N N . MET A 1 201 ? 21.096 -3.137 -10.051 1.00 87.81 201 MET A N 1
ATOM 1636 C CA . MET A 1 201 ? 22.380 -2.461 -9.841 1.00 87.81 201 MET A CA 1
ATOM 1637 C C . MET A 1 201 ? 22.261 -0.933 -9.750 1.00 87.81 201 MET A C 1
ATOM 1639 O O . MET A 1 201 ? 23.100 -0.301 -9.106 1.00 87.81 201 MET A O 1
ATOM 1643 N N . TYR A 1 202 ? 21.211 -0.353 -10.340 1.00 88.12 202 TYR A N 1
ATOM 1644 C CA . TYR A 1 202 ? 20.937 1.083 -10.299 1.00 88.12 202 TYR A CA 1
ATOM 1645 C C . TYR A 1 202 ? 20.114 1.509 -9.071 1.00 88.12 202 TYR A C 1
ATOM 1647 O O . TYR A 1 202 ? 19.976 2.701 -8.800 1.00 88.12 202 TYR A O 1
ATOM 1655 N N . ARG A 1 203 ? 19.589 0.550 -8.294 1.00 90.12 203 ARG A N 1
ATOM 1656 C CA . ARG A 1 203 ? 18.768 0.790 -7.093 1.00 90.12 203 ARG A CA 1
ATOM 1657 C C . ARG A 1 203 ? 17.615 1.787 -7.339 1.00 90.12 203 ARG A C 1
ATOM 1659 O O . ARG A 1 203 ? 17.540 2.798 -6.631 1.00 90.12 203 ARG A O 1
ATOM 1666 N N . PRO A 1 204 ? 16.744 1.546 -8.340 1.00 93.62 204 PRO A N 1
ATOM 1667 C CA . PRO A 1 204 ? 15.549 2.354 -8.551 1.00 93.62 204 PRO A CA 1
ATOM 1668 C C . PRO A 1 204 ? 14.652 2.343 -7.309 1.00 93.62 204 PRO A C 1
ATOM 1670 O O . PRO A 1 204 ? 14.497 1.323 -6.638 1.00 93.62 204 PRO A O 1
ATOM 1673 N N . LYS A 1 205 ? 14.046 3.491 -7.011 1.00 93.88 205 LYS A N 1
ATOM 1674 C CA . LYS A 1 205 ? 13.122 3.693 -5.895 1.00 93.88 205 LYS A CA 1
ATOM 1675 C C . LYS A 1 205 ? 11.981 4.626 -6.298 1.00 93.88 205 LYS A C 1
ATOM 1677 O O . LYS A 1 205 ? 12.114 5.440 -7.209 1.00 93.88 205 LYS A O 1
ATOM 1682 N N . HIS A 1 206 ? 10.874 4.525 -5.566 1.00 94.38 206 HIS A N 1
ATOM 1683 C CA . HIS A 1 206 ? 9.747 5.464 -5.610 1.00 94.38 206 HIS A CA 1
ATOM 1684 C C . HIS A 1 206 ? 9.188 5.749 -7.022 1.00 94.38 206 HIS A C 1
ATOM 1686 O O . HIS A 1 206 ? 9.074 6.917 -7.400 1.00 94.38 206 HIS A O 1
ATOM 1692 N N . PRO A 1 207 ? 8.853 4.718 -7.821 1.00 96.69 207 PRO A N 1
ATOM 1693 C CA . PRO A 1 207 ? 8.310 4.941 -9.149 1.00 96.69 207 PRO A CA 1
ATOM 1694 C C . PRO A 1 207 ? 6.906 5.556 -9.115 1.00 96.69 207 PRO A C 1
ATOM 1696 O O . PRO A 1 207 ? 6.075 5.225 -8.265 1.00 96.69 207 PRO A O 1
ATOM 1699 N N . SER A 1 208 ? 6.620 6.410 -10.092 1.00 95.44 208 SER A N 1
ATOM 1700 C CA . SER A 1 208 ? 5.299 6.989 -10.322 1.00 95.44 208 SER A CA 1
ATOM 1701 C C . SER A 1 208 ? 5.065 7.240 -11.809 1.00 95.44 208 SER A C 1
ATOM 1703 O O . SER A 1 208 ? 5.974 7.648 -12.531 1.00 95.44 208 SER A O 1
ATOM 1705 N N . PHE A 1 209 ? 3.847 7.008 -12.290 1.00 96.38 209 PHE A N 1
ATOM 1706 C CA . PHE A 1 209 ? 3.475 7.378 -13.655 1.00 96.38 209 PHE A CA 1
ATOM 1707 C C . PHE A 1 209 ? 3.187 8.874 -13.769 1.00 96.38 209 PHE A C 1
ATOM 1709 O O . PHE A 1 209 ? 2.715 9.497 -12.820 1.00 96.38 209 PHE A O 1
ATOM 1716 N N . SER A 1 210 ? 3.395 9.438 -14.957 1.00 94.50 210 SER A N 1
ATOM 1717 C CA . SER A 1 210 ? 2.852 10.751 -15.292 1.00 94.50 210 SER A CA 1
ATOM 1718 C C . SER A 1 210 ? 1.349 10.668 -15.578 1.00 94.50 210 SER A C 1
ATOM 1720 O O . SER A 1 210 ? 0.922 9.747 -16.280 1.00 94.50 210 SER A O 1
ATOM 1722 N N . PRO A 1 211 ? 0.540 11.654 -15.145 1.00 91.94 211 PRO A N 1
ATOM 1723 C CA . PRO A 1 211 ? -0.895 11.693 -15.441 1.00 91.94 211 PRO A CA 1
ATOM 1724 C C . PRO A 1 211 ? -1.231 11.610 -16.936 1.00 91.94 211 PRO A C 1
ATOM 1726 O O . PRO A 1 211 ? -2.225 11.000 -17.322 1.00 91.94 211 PRO A O 1
ATOM 1729 N N . ASN A 1 212 ? -0.367 12.154 -17.800 1.00 89.50 212 ASN A N 1
ATOM 1730 C CA . ASN A 1 212 ? -0.532 12.106 -19.256 1.00 89.50 212 ASN A CA 1
ATOM 1731 C C . ASN A 1 212 ? -0.214 10.743 -19.915 1.00 89.50 212 ASN A C 1
ATOM 1733 O O . ASN A 1 212 ? -0.212 10.671 -21.143 1.00 89.50 212 ASN A O 1
ATOM 1737 N N . ARG A 1 213 ? 0.063 9.682 -19.138 1.00 90.81 213 ARG A N 1
ATOM 1738 C CA . ARG A 1 213 ? 0.311 8.292 -19.592 1.00 90.81 213 ARG A CA 1
ATOM 1739 C C . ARG A 1 213 ? 1.578 8.066 -20.416 1.00 90.81 213 ARG A C 1
ATOM 1741 O O . ARG A 1 213 ? 1.753 6.989 -20.971 1.00 90.81 213 ARG A O 1
ATOM 1748 N N . LYS A 1 214 ? 2.462 9.057 -20.524 1.00 91.31 214 LYS A N 1
ATOM 1749 C CA . LYS A 1 214 ? 3.636 8.969 -21.409 1.00 91.31 214 LYS A CA 1
ATOM 1750 C C . LYS A 1 214 ? 4.927 8.601 -20.693 1.00 91.31 214 LYS A C 1
ATOM 1752 O O . LYS A 1 214 ? 5.887 8.241 -21.369 1.00 91.31 214 LYS A O 1
ATOM 1757 N N . LYS A 1 215 ? 4.993 8.748 -19.369 1.00 95.31 215 LYS A N 1
ATOM 1758 C CA . LYS A 1 215 ? 6.255 8.723 -18.627 1.00 95.31 215 LYS A CA 1
ATOM 1759 C C . LYS A 1 215 ? 6.134 7.962 -17.309 1.00 95.31 215 LYS A C 1
ATOM 1761 O O . LYS A 1 215 ? 5.064 7.915 -16.704 1.00 95.31 215 LYS A O 1
ATOM 1766 N N . ILE A 1 216 ? 7.260 7.430 -16.844 1.00 96.75 216 ILE A N 1
ATOM 1767 C CA . ILE A 1 216 ? 7.463 6.955 -15.469 1.00 96.75 216 ILE A CA 1
ATOM 1768 C C . ILE A 1 216 ? 8.610 7.766 -14.876 1.00 96.75 216 ILE A C 1
ATOM 1770 O O . ILE A 1 216 ? 9.656 7.872 -15.507 1.00 96.75 216 ILE A O 1
ATOM 1774 N N . ILE A 1 217 ? 8.434 8.322 -13.681 1.00 96.56 217 ILE A N 1
ATOM 1775 C CA . ILE A 1 217 ? 9.485 8.985 -12.903 1.00 96.56 217 ILE A CA 1
ATOM 1776 C C . ILE A 1 217 ? 9.885 8.109 -11.722 1.00 96.56 217 ILE A C 1
ATOM 1778 O O . ILE A 1 217 ? 9.047 7.401 -11.170 1.00 96.56 217 ILE A O 1
ATOM 1782 N N . PHE A 1 218 ? 11.158 8.130 -11.351 1.00 95.75 218 PHE A N 1
ATOM 1783 C CA . PHE A 1 218 ? 11.703 7.353 -10.240 1.00 95.75 218 PHE A CA 1
ATOM 1784 C C . PHE A 1 218 ? 12.991 8.005 -9.736 1.00 95.75 218 PHE A C 1
ATOM 1786 O O . PHE A 1 218 ? 13.630 8.781 -10.450 1.00 95.75 218 PHE A O 1
ATOM 1793 N N . SER A 1 219 ? 13.390 7.698 -8.505 1.00 93.31 219 SER A N 1
ATOM 1794 C CA . SER A 1 219 ? 14.715 8.060 -8.001 1.00 93.31 219 SER A CA 1
ATOM 1795 C C . SER A 1 219 ? 15.681 6.889 -8.176 1.00 93.31 219 SER A C 1
ATOM 1797 O O . SER A 1 219 ? 15.280 5.732 -8.063 1.00 93.31 219 SER A O 1
ATOM 1799 N N . CYS A 1 220 ? 16.952 7.155 -8.462 1.00 88.31 220 CYS A N 1
ATOM 1800 C CA . CYS A 1 220 ? 17.919 6.112 -8.808 1.00 88.31 220 CYS A CA 1
ATOM 1801 C C . CYS A 1 220 ? 19.342 6.498 -8.399 1.00 88.31 220 CYS A C 1
ATOM 1803 O O . CYS A 1 220 ? 19.719 7.664 -8.507 1.00 88.31 220 CYS A O 1
ATOM 1805 N N . TRP A 1 221 ? 20.156 5.522 -7.990 1.00 80.06 221 TRP A N 1
ATOM 1806 C CA . TRP A 1 221 ? 21.560 5.734 -7.625 1.00 80.06 221 TRP A CA 1
ATOM 1807 C C . TRP A 1 221 ? 22.471 5.441 -8.825 1.00 80.06 221 TRP A C 1
ATOM 1809 O O . TRP A 1 221 ? 22.495 4.320 -9.332 1.00 80.06 221 TRP A O 1
ATOM 1819 N N . GLN A 1 222 ? 23.283 6.409 -9.265 1.00 67.62 222 GLN A N 1
ATOM 1820 C CA . GLN A 1 222 ? 24.322 6.131 -10.267 1.00 67.62 222 GLN A CA 1
ATOM 1821 C C . GLN A 1 222 ? 25.587 5.592 -9.596 1.00 67.62 222 GLN A C 1
ATOM 1823 O O . GLN A 1 222 ? 26.373 6.355 -9.043 1.00 67.62 222 GLN A O 1
ATOM 1828 N N . LYS A 1 223 ? 25.826 4.279 -9.683 1.00 56.38 223 LYS A N 1
ATOM 1829 C CA . LYS A 1 223 ? 26.996 3.611 -9.076 1.00 56.38 223 LYS A CA 1
ATOM 1830 C C . LYS A 1 223 ? 28.341 3.920 -9.766 1.00 56.38 223 LYS A C 1
ATOM 1832 O O . LYS A 1 223 ? 29.370 3.423 -9.327 1.00 56.38 223 LYS A O 1
ATOM 1837 N N . LEU A 1 224 ? 28.373 4.730 -10.828 1.00 55.19 224 LEU A N 1
ATOM 1838 C CA . LEU A 1 224 ? 29.602 4.962 -11.602 1.00 55.19 224 LEU A CA 1
ATOM 1839 C C . LEU A 1 224 ? 30.670 5.801 -10.876 1.00 55.19 224 LEU A C 1
ATOM 1841 O O . LEU A 1 224 ? 31.759 5.941 -11.417 1.00 55.19 224 LEU A O 1
ATOM 1845 N N . ASN A 1 225 ? 30.412 6.320 -9.667 1.00 48.00 225 ASN A N 1
ATOM 1846 C CA . ASN A 1 225 ? 31.401 7.077 -8.893 1.00 48.00 225 ASN A CA 1
ATOM 1847 C C . ASN A 1 225 ? 31.386 6.733 -7.388 1.00 48.00 225 ASN A C 1
ATOM 1849 O O . ASN A 1 225 ? 30.315 6.466 -6.841 1.00 48.00 225 ASN A O 1
ATOM 1853 N N . PRO A 1 226 ? 32.534 6.828 -6.680 1.00 54.03 226 PRO A N 1
ATOM 1854 C CA . PRO A 1 226 ? 32.643 6.575 -5.232 1.00 54.03 226 PRO A CA 1
ATOM 1855 C C . PRO A 1 226 ? 31.765 7.484 -4.356 1.00 54.03 226 PRO A C 1
ATOM 1857 O O . PRO A 1 226 ? 31.524 7.190 -3.191 1.00 54.03 226 PRO A O 1
ATOM 1860 N N . THR A 1 227 ? 31.288 8.596 -4.918 1.00 57.53 227 THR A N 1
ATOM 1861 C CA . THR A 1 227 ? 30.400 9.581 -4.288 1.00 57.53 227 THR A CA 1
ATOM 1862 C C . THR A 1 227 ? 28.952 9.470 -4.785 1.00 57.53 227 THR A C 1
ATOM 1864 O O . THR A 1 227 ? 28.207 10.446 -4.688 1.00 57.53 227 THR A O 1
ATOM 1867 N N . SER A 1 228 ? 28.565 8.312 -5.347 1.00 61.44 228 SER A N 1
ATOM 1868 C CA . SER A 1 228 ? 27.266 8.064 -5.988 1.00 61.44 228 SER A CA 1
ATOM 1869 C C . SER A 1 228 ? 26.097 8.601 -5.167 1.00 61.44 228 SER A C 1
ATOM 1871 O O . SER A 1 228 ? 25.896 8.182 -4.026 1.00 61.44 228 SER A O 1
ATOM 1873 N N . LYS A 1 229 ? 25.314 9.493 -5.772 1.00 68.56 229 LYS A N 1
ATOM 1874 C CA . LYS A 1 229 ? 24.124 10.107 -5.176 1.00 68.56 229 LYS A CA 1
ATOM 1875 C C . LYS A 1 229 ? 22.871 9.691 -5.936 1.00 68.56 229 LYS A C 1
ATOM 1877 O O . LYS A 1 229 ? 22.943 9.319 -7.111 1.00 68.56 229 LYS A O 1
ATOM 1882 N N . SER A 1 230 ? 21.740 9.720 -5.235 1.00 78.06 230 SER A N 1
ATOM 1883 C CA . SER A 1 230 ? 20.423 9.525 -5.837 1.00 78.06 230 SER A CA 1
ATOM 1884 C C . SER A 1 230 ? 20.079 10.726 -6.716 1.00 78.06 230 SER A C 1
ATOM 1886 O O . SER A 1 230 ? 20.210 11.861 -6.270 1.00 78.06 230 SER A O 1
ATOM 1888 N N . GLY A 1 231 ? 19.628 10.480 -7.941 1.00 88.25 231 GLY A N 1
ATOM 1889 C CA . GLY A 1 231 ? 19.028 11.487 -8.817 1.00 88.25 231 GLY A CA 1
ATOM 1890 C C . GLY A 1 231 ? 17.591 11.122 -9.173 1.00 88.25 231 GLY A C 1
ATOM 1891 O O . GLY A 1 231 ? 17.145 10.003 -8.904 1.00 88.25 231 GLY A O 1
ATOM 1892 N N . ILE A 1 232 ? 16.878 12.051 -9.807 1.00 92.38 232 ILE A N 1
ATOM 1893 C CA . ILE A 1 232 ? 15.534 11.807 -10.344 1.00 92.38 232 ILE A CA 1
ATOM 1894 C C . ILE A 1 232 ? 15.633 11.538 -11.843 1.00 92.38 232 ILE A C 1
ATOM 1896 O O . ILE A 1 232 ? 16.204 12.337 -12.587 1.00 92.38 232 ILE A O 1
ATOM 1900 N N . TYR A 1 233 ? 15.051 10.426 -12.279 1.00 93.38 233 TYR A N 1
ATOM 1901 C CA . TYR A 1 233 ? 15.096 9.923 -13.648 1.00 93.38 233 TYR A CA 1
ATOM 1902 C C . TYR A 1 233 ? 13.695 9.697 -14.181 1.00 93.38 233 TYR A C 1
ATOM 1904 O O . TYR A 1 233 ? 12.740 9.510 -13.426 1.00 93.38 233 TYR A O 1
ATOM 1912 N N . MET A 1 234 ? 13.588 9.687 -15.502 1.00 94.94 234 MET A N 1
ATOM 1913 C CA . MET A 1 234 ? 12.331 9.507 -16.200 1.00 94.94 234 MET A CA 1
ATOM 1914 C C . MET A 1 234 ? 12.504 8.564 -17.386 1.00 94.94 234 MET A C 1
ATOM 1916 O O . MET A 1 234 ? 13.421 8.741 -18.181 1.00 94.94 234 MET A O 1
ATOM 1920 N N . ILE A 1 235 ? 11.599 7.596 -17.509 1.00 95.56 235 ILE A N 1
ATOM 1921 C CA . ILE A 1 235 ? 11.424 6.750 -18.693 1.00 95.56 235 ILE A CA 1
ATOM 1922 C C . ILE A 1 235 ? 10.318 7.356 -19.555 1.00 95.56 235 ILE A C 1
ATOM 1924 O O . ILE A 1 235 ? 9.228 7.630 -19.046 1.00 95.56 235 ILE A O 1
ATOM 1928 N N . ASN A 1 236 ? 10.565 7.519 -20.853 1.00 94.31 236 ASN A N 1
ATOM 1929 C CA . ASN A 1 236 ? 9.521 7.750 -21.847 1.00 94.31 236 ASN A CA 1
ATOM 1930 C C . ASN A 1 236 ? 8.974 6.397 -22.323 1.00 94.31 236 ASN A C 1
ATOM 1932 O O . ASN A 1 236 ? 9.724 5.529 -22.750 1.00 94.31 236 ASN A O 1
ATOM 1936 N N . LEU A 1 237 ? 7.658 6.205 -22.261 1.00 90.25 237 LEU A N 1
ATOM 1937 C CA . LEU A 1 237 ? 7.022 4.917 -22.569 1.00 90.25 237 LEU A CA 1
ATOM 1938 C C . LEU A 1 237 ? 6.880 4.639 -24.072 1.00 90.25 237 LEU A C 1
ATOM 1940 O O . LEU A 1 237 ? 6.640 3.501 -24.457 1.00 90.25 237 LEU A O 1
ATOM 1944 N N . SER A 1 238 ? 7.008 5.660 -24.924 1.00 91.00 238 SER A N 1
ATOM 1945 C CA . SER A 1 238 ? 6.894 5.503 -26.380 1.00 91.00 238 SER A CA 1
ATOM 1946 C C . SER A 1 238 ? 8.115 4.844 -27.015 1.00 91.00 238 SER A C 1
ATOM 1948 O O . SER A 1 238 ? 7.977 4.128 -28.000 1.00 91.00 238 SER A O 1
ATOM 1950 N N . ASP A 1 239 ? 9.301 5.115 -26.476 1.00 93.06 239 ASP A N 1
ATOM 1951 C CA . ASP A 1 239 ? 10.586 4.682 -27.034 1.00 93.06 239 ASP A CA 1
ATOM 1952 C C . ASP A 1 239 ? 11.516 4.054 -25.986 1.00 93.06 239 ASP A C 1
ATOM 1954 O O . ASP A 1 239 ? 12.647 3.693 -26.303 1.00 93.06 239 ASP A O 1
ATOM 1958 N N . TRP A 1 240 ? 11.044 3.921 -24.742 1.00 90.88 240 TRP A N 1
ATOM 1959 C CA . TRP A 1 240 ? 11.796 3.408 -23.596 1.00 90.88 240 TRP A CA 1
ATOM 1960 C C . TRP A 1 240 ? 13.066 4.197 -23.264 1.00 90.88 240 TRP A C 1
ATOM 1962 O O . TRP A 1 240 ? 13.912 3.720 -22.505 1.00 90.88 240 TRP A O 1
ATOM 1972 N N . SER A 1 241 ? 13.202 5.420 -23.784 1.00 93.19 241 SER A N 1
ATOM 1973 C CA . SER A 1 241 ? 14.348 6.270 -23.484 1.00 93.19 241 SER A CA 1
ATOM 1974 C C . SER A 1 241 ? 14.337 6.705 -22.020 1.00 93.19 241 SER A C 1
ATOM 1976 O O . SER A 1 241 ? 13.293 7.036 -21.454 1.00 93.19 241 SER A O 1
ATOM 1978 N N . ILE A 1 242 ? 15.518 6.718 -21.403 1.00 91.94 242 ILE A N 1
ATOM 1979 C CA . ILE A 1 242 ? 15.715 7.157 -20.022 1.00 91.94 242 ILE A CA 1
ATOM 1980 C C . ILE A 1 242 ? 16.468 8.482 -20.044 1.00 91.94 242 ILE A C 1
ATOM 1982 O O . ILE A 1 242 ? 17.534 8.578 -20.651 1.00 91.94 242 ILE A O 1
ATOM 1986 N N . ILE A 1 243 ? 15.947 9.486 -19.343 1.00 90.25 243 ILE A N 1
ATOM 1987 C CA . ILE A 1 243 ? 16.638 10.760 -19.134 1.00 90.25 243 ILE A CA 1
ATOM 1988 C C . ILE A 1 243 ? 16.779 11.070 -17.645 1.00 90.25 243 ILE A C 1
ATOM 1990 O O . ILE A 1 243 ? 15.939 10.686 -16.828 1.00 90.25 243 ILE A O 1
ATOM 1994 N N . SER A 1 244 ? 17.842 11.791 -17.294 1.00 89.00 244 SER A N 1
ATOM 1995 C CA . SER A 1 244 ? 18.024 12.343 -15.952 1.00 89.00 244 SER A CA 1
ATOM 1996 C C . SER A 1 244 ? 17.373 13.720 -15.871 1.00 89.00 244 SER A C 1
ATOM 1998 O O . SER A 1 244 ? 17.656 14.577 -16.704 1.00 89.00 244 SER A O 1
ATOM 2000 N N . LEU A 1 245 ? 16.522 13.938 -14.870 1.00 88.69 245 LEU A N 1
ATOM 2001 C CA . LEU A 1 245 ? 15.877 15.228 -14.606 1.00 88.69 245 LEU A CA 1
ATOM 2002 C C . LEU A 1 245 ? 16.619 16.026 -13.533 1.00 88.69 245 LEU A C 1
ATOM 2004 O O . LEU A 1 245 ? 16.740 17.240 -13.647 1.00 88.69 245 LEU A O 1
ATOM 2008 N N . VAL A 1 246 ? 17.128 15.343 -12.505 1.00 85.50 246 VAL A N 1
ATOM 2009 C CA . VAL A 1 246 ? 17.829 15.966 -11.374 1.00 85.50 246 VAL A CA 1
ATOM 2010 C C . VAL A 1 246 ? 19.088 15.163 -11.066 1.00 85.50 246 VAL A C 1
ATOM 2012 O O . VAL A 1 246 ? 19.006 13.974 -10.761 1.00 85.50 246 VAL A O 1
ATOM 2015 N N . VAL A 1 247 ? 20.248 15.820 -11.137 1.00 74.75 247 VAL A N 1
ATOM 2016 C CA . VAL A 1 247 ? 21.564 15.266 -10.772 1.00 74.75 247 VAL A CA 1
ATOM 2017 C C . VAL A 1 247 ? 22.115 16.102 -9.618 1.00 74.75 247 VAL A C 1
ATOM 2019 O O . VAL A 1 247 ? 22.969 16.964 -9.810 1.00 74.75 247 VAL A O 1
ATOM 2022 N N . GLU A 1 248 ? 21.557 15.939 -8.421 1.00 68.56 248 GLU A N 1
ATOM 2023 C CA . GLU A 1 248 ? 21.926 16.775 -7.276 1.00 68.56 248 GLU A CA 1
ATOM 2024 C C . GLU A 1 248 ? 23.121 16.238 -6.475 1.00 68.56 248 GLU A C 1
ATOM 2026 O O . GLU A 1 248 ? 23.474 15.057 -6.491 1.00 68.56 248 GLU A O 1
ATOM 2031 N N . LYS A 1 249 ? 23.751 17.150 -5.721 1.00 66.19 249 LYS A N 1
ATOM 2032 C CA . LYS A 1 249 ? 24.815 16.854 -4.747 1.00 66.19 249 LYS A CA 1
ATOM 2033 C C . LYS A 1 249 ? 24.282 16.077 -3.531 1.00 66.19 249 LYS A C 1
ATOM 2035 O O . LYS A 1 249 ? 25.090 15.613 -2.731 1.00 66.19 249 LYS A O 1
ATOM 2040 N N . TYR A 1 250 ? 22.982 15.903 -3.371 1.00 73.56 250 TYR A N 1
ATOM 2041 C CA . TYR A 1 250 ? 22.391 15.227 -2.223 1.00 73.56 250 TYR A CA 1
ATOM 2042 C C . TYR A 1 250 ? 21.370 14.192 -2.684 1.00 73.56 250 TYR A C 1
ATOM 2044 O O . TYR A 1 250 ? 21.047 14.112 -3.865 1.00 73.56 250 TYR A O 1
ATOM 2052 N N . GLU A 1 251 ? 20.917 13.342 -1.767 1.00 79.12 251 GLU A N 1
ATOM 2053 C CA . GLU A 1 251 ? 19.930 12.320 -2.098 1.00 79.12 251 GLU A CA 1
ATOM 2054 C C . GLU A 1 251 ? 18.563 12.968 -2.373 1.00 79.12 251 GLU A C 1
ATOM 2056 O O . GLU A 1 251 ? 17.990 13.625 -1.506 1.00 79.12 251 GLU A O 1
ATOM 2061 N N . SER A 1 252 ? 18.048 12.768 -3.589 1.00 85.25 252 SER A N 1
ATOM 2062 C CA . SER A 1 252 ? 16.686 13.147 -3.977 1.00 85.25 252 SER A CA 1
ATOM 2063 C C . SER A 1 252 ? 15.772 11.917 -4.023 1.00 85.25 252 SER A C 1
ATOM 2065 O O . SER A 1 252 ? 16.144 10.882 -4.587 1.00 85.25 252 SER A O 1
ATOM 2067 N N . VAL A 1 253 ? 14.578 12.015 -3.431 1.00 89.25 253 VAL A N 1
ATOM 2068 C CA . VAL A 1 253 ? 13.636 10.905 -3.199 1.00 89.25 253 VAL A CA 1
ATOM 2069 C C . VAL A 1 253 ? 12.173 11.328 -3.383 1.00 89.25 253 VAL A C 1
ATOM 2071 O O . VAL A 1 253 ? 11.844 12.512 -3.421 1.00 89.25 253 VAL A O 1
ATOM 2074 N N . PHE A 1 254 ? 11.289 10.331 -3.495 1.00 92.19 254 PHE A N 1
ATOM 2075 C CA . PHE A 1 254 ? 9.830 10.475 -3.625 1.00 92.19 254 PHE A CA 1
ATOM 2076 C C . PHE A 1 254 ? 9.351 11.434 -4.738 1.00 92.19 254 PHE A C 1
ATOM 2078 O O . PHE A 1 254 ? 8.521 12.305 -4.468 1.00 92.19 254 PHE A O 1
ATOM 2085 N N . PRO A 1 255 ? 9.831 11.294 -5.990 1.00 94.62 255 PRO A N 1
ATOM 2086 C CA . PRO A 1 255 ? 9.373 12.147 -7.075 1.00 94.62 255 PRO A CA 1
ATOM 2087 C C . PRO A 1 255 ? 7.910 11.863 -7.450 1.00 94.62 255 PRO A C 1
ATOM 2089 O O . PRO A 1 255 ? 7.498 10.710 -7.579 1.00 94.62 255 PRO A O 1
ATOM 2092 N N . LEU A 1 256 ? 7.134 12.918 -7.694 1.00 94.19 256 LEU A N 1
ATOM 2093 C CA . LEU A 1 256 ? 5.766 12.852 -8.210 1.00 94.19 256 LEU A CA 1
ATOM 2094 C C . LEU A 1 256 ? 5.540 13.939 -9.260 1.00 94.19 256 LEU A C 1
ATOM 2096 O O . LEU A 1 256 ? 6.082 15.035 -9.151 1.00 94.19 256 LEU A O 1
ATOM 2100 N N . PHE A 1 257 ? 4.702 13.653 -10.252 1.00 94.12 257 PHE A N 1
ATOM 2101 C CA . PHE A 1 257 ? 4.241 14.658 -11.208 1.00 94.12 257 PHE A CA 1
ATOM 2102 C C . PHE A 1 257 ? 3.120 15.517 -10.617 1.00 94.12 257 PHE A C 1
ATOM 2104 O O . PHE A 1 257 ? 2.272 15.022 -9.871 1.00 94.12 257 PHE A O 1
ATOM 2111 N N . SER A 1 258 ? 3.062 16.785 -11.023 1.00 92.56 258 SER A N 1
ATOM 2112 C CA . SER A 1 258 ? 1.855 17.596 -10.872 1.00 92.56 258 SER A CA 1
ATOM 2113 C C . SER A 1 258 ? 0.695 16.994 -11.684 1.00 92.56 258 SER A C 1
ATOM 2115 O O . SER A 1 258 ? 0.939 16.325 -12.693 1.00 92.56 258 SER A O 1
ATOM 2117 N N . PRO A 1 259 ? -0.577 17.253 -11.321 1.00 89.44 259 PRO A N 1
ATOM 2118 C CA . PRO A 1 259 ? -1.734 16.707 -12.040 1.00 89.44 259 PRO A CA 1
ATOM 2119 C C . PRO A 1 259 ? -1.754 17.022 -13.545 1.00 89.44 259 PRO A C 1
ATOM 2121 O O . PRO A 1 259 ? -2.170 16.189 -14.346 1.00 89.44 259 PRO A O 1
ATOM 2124 N N . ASN A 1 260 ? -1.249 18.192 -13.947 1.00 90.31 260 ASN A N 1
ATOM 2125 C CA . ASN A 1 260 ? -1.127 18.599 -15.351 1.00 90.31 260 ASN A CA 1
ATOM 2126 C C . ASN A 1 260 ? 0.148 18.074 -16.050 1.00 90.31 260 ASN A C 1
ATOM 2128 O O . ASN A 1 260 ? 0.338 18.316 -17.236 1.00 90.31 260 ASN A O 1
ATOM 2132 N N . SER A 1 261 ? 0.999 17.312 -15.352 1.00 90.25 261 SER A N 1
ATOM 2133 C CA . SER A 1 261 ? 2.275 16.763 -15.843 1.00 90.25 261 SER A CA 1
ATOM 2134 C C . SER A 1 261 ? 3.347 17.794 -16.239 1.00 90.25 261 SER A C 1
ATOM 2136 O O . SER A 1 261 ? 4.312 17.418 -16.907 1.00 90.25 261 SER A O 1
ATOM 2138 N N . GLU A 1 262 ? 3.201 19.066 -15.857 1.00 89.56 262 GLU A N 1
ATOM 2139 C CA . GLU A 1 262 ? 4.160 20.134 -16.193 1.00 89.56 262 GLU A CA 1
ATOM 2140 C C . GLU A 1 262 ? 5.306 20.258 -15.188 1.00 89.56 262 GLU A C 1
ATOM 2142 O O . GLU A 1 262 ? 6.417 20.632 -15.557 1.00 89.56 262 GLU A O 1
ATOM 2147 N N . TYR A 1 263 ? 5.053 19.910 -13.928 1.00 93.31 263 TYR A N 1
ATOM 2148 C CA . TYR A 1 263 ? 6.013 20.026 -12.839 1.00 93.31 263 TYR A CA 1
ATOM 2149 C C . TYR A 1 263 ? 6.238 18.678 -12.170 1.00 93.31 263 TYR A C 1
ATOM 2151 O O . TYR A 1 263 ? 5.427 17.752 -12.277 1.00 93.31 263 TYR A O 1
ATOM 2159 N N . ILE A 1 264 ? 7.341 18.591 -11.435 1.00 93.81 264 ILE A N 1
ATOM 2160 C CA . ILE A 1 264 ? 7.603 17.497 -10.509 1.00 93.81 264 ILE A CA 1
ATOM 2161 C C . ILE A 1 264 ? 7.836 18.068 -9.113 1.00 93.81 264 ILE A C 1
ATOM 2163 O O . ILE A 1 264 ? 8.390 19.154 -8.963 1.00 93.81 264 ILE A O 1
ATOM 2167 N N . VAL A 1 265 ? 7.422 17.322 -8.096 1.00 94.56 265 VAL A N 1
ATOM 2168 C CA . VAL A 1 265 ? 7.795 17.545 -6.698 1.00 94.56 265 VAL A CA 1
ATOM 2169 C C . VAL A 1 265 ? 8.662 16.380 -6.248 1.00 94.56 265 VAL A C 1
ATOM 2171 O O . VAL A 1 265 ? 8.417 15.241 -6.639 1.00 94.56 265 VAL A O 1
ATOM 2174 N N . TYR A 1 266 ? 9.686 16.661 -5.453 1.00 93.06 266 TYR A N 1
ATOM 2175 C CA . TYR A 1 266 ? 10.558 15.664 -4.843 1.00 93.06 266 TYR A CA 1
ATOM 2176 C C . TYR A 1 266 ? 11.061 16.196 -3.501 1.00 93.06 266 TYR A C 1
ATOM 2178 O O . TYR A 1 266 ? 11.004 17.398 -3.235 1.00 93.06 266 TYR A O 1
ATOM 2186 N N . SER A 1 267 ? 11.547 15.304 -2.644 1.00 91.06 267 SER A N 1
ATOM 2187 C CA . SER A 1 267 ? 12.267 15.683 -1.428 1.00 91.06 267 SER A CA 1
ATOM 2188 C C . SER A 1 267 ? 13.763 15.531 -1.674 1.00 91.06 267 SER A C 1
ATOM 2190 O O . SER A 1 267 ? 14.188 14.517 -2.223 1.00 91.06 267 SER A O 1
ATOM 2192 N N . SER A 1 268 ? 14.558 16.520 -1.277 1.00 87.31 268 SER A N 1
ATOM 2193 C CA . SER A 1 268 ? 16.019 16.466 -1.370 1.00 87.31 268 SER A CA 1
ATOM 2194 C C . SER A 1 268 ? 16.631 16.755 -0.010 1.00 87.31 268 SER A C 1
ATOM 2196 O O . SER A 1 268 ? 16.155 17.634 0.711 1.00 87.31 268 SER A O 1
ATOM 2198 N N . PHE A 1 269 ? 17.676 16.017 0.351 1.00 81.06 269 PHE A N 1
ATOM 2199 C CA . PHE A 1 269 ? 18.496 16.385 1.501 1.00 81.06 269 PHE A CA 1
ATOM 2200 C C . PHE A 1 269 ? 19.314 17.639 1.166 1.00 81.06 269 PHE A C 1
ATOM 2202 O O . PHE A 1 269 ? 19.759 17.822 0.039 1.00 81.06 269 PHE A O 1
ATOM 2209 N N . CYS A 1 270 ? 19.559 18.503 2.144 1.00 71.62 270 CYS A N 1
ATOM 2210 C CA . CYS A 1 270 ? 20.490 19.620 2.004 1.00 71.62 270 CYS A CA 1
ATOM 2211 C C . CYS A 1 270 ? 21.355 19.734 3.264 1.00 71.62 270 CYS A C 1
ATOM 2213 O O . CYS A 1 270 ? 20.972 19.275 4.340 1.00 71.62 270 CYS A O 1
ATOM 2215 N N . THR A 1 271 ? 22.552 20.310 3.136 1.00 65.12 271 THR A N 1
ATOM 2216 C CA . THR A 1 271 ? 23.364 20.688 4.303 1.00 65.12 271 THR A CA 1
ATOM 2217 C C . THR A 1 271 ? 22.905 22.043 4.827 1.00 65.12 271 THR A C 1
ATOM 2219 O O . THR A 1 271 ? 22.585 22.933 4.043 1.00 65.12 271 THR A O 1
ATOM 2222 N N . SER A 1 272 ? 22.928 22.218 6.147 1.00 63.34 272 SER A N 1
ATOM 2223 C CA . SER A 1 272 ? 22.437 23.400 6.870 1.00 63.34 272 SER A CA 1
ATOM 2224 C C . SER A 1 272 ? 23.230 24.697 6.649 1.00 63.34 272 SER A C 1
ATOM 2226 O O . SER A 1 272 ? 23.003 25.662 7.368 1.00 63.34 272 SER A O 1
ATOM 2228 N N . GLU A 1 273 ? 24.143 24.766 5.675 1.00 57.97 273 GLU A N 1
ATOM 2229 C CA . GLU A 1 273 ? 24.930 25.983 5.405 1.00 57.97 273 GLU A CA 1
ATOM 2230 C C . GLU A 1 273 ? 24.081 27.151 4.882 1.00 57.97 273 GLU A C 1
ATOM 2232 O O . GLU A 1 273 ? 24.554 28.277 4.873 1.00 57.97 273 GLU A O 1
ATOM 2237 N N . ASN A 1 274 ? 22.820 26.902 4.516 1.00 49.94 274 ASN A N 1
ATOM 2238 C CA . ASN A 1 274 ? 21.790 27.920 4.313 1.00 49.94 274 ASN A CA 1
ATOM 2239 C C . ASN A 1 274 ? 20.442 27.386 4.816 1.00 49.94 274 ASN A C 1
ATOM 2241 O O . ASN A 1 274 ? 19.481 27.283 4.049 1.00 49.94 274 ASN A O 1
ATOM 2245 N N . ALA A 1 275 ? 20.377 26.968 6.085 1.00 46.03 275 ALA A N 1
ATOM 2246 C CA . ALA A 1 275 ? 19.081 26.780 6.723 1.00 46.03 275 ALA A CA 1
ATOM 2247 C C . ALA A 1 275 ? 18.344 28.123 6.653 1.00 46.03 275 ALA A C 1
ATOM 2249 O O . ALA A 1 275 ? 18.759 29.115 7.244 1.00 46.03 275 ALA A O 1
ATOM 2250 N N . TYR A 1 276 ? 17.305 28.160 5.828 1.00 44.81 276 TYR A N 1
ATOM 2251 C CA . TYR A 1 276 ? 16.358 29.253 5.779 1.00 44.81 276 TYR A CA 1
ATOM 2252 C C . TYR A 1 276 ? 15.699 29.304 7.161 1.00 44.81 276 TYR A C 1
ATOM 2254 O O . TYR A 1 276 ? 14.853 28.461 7.466 1.00 44.81 276 T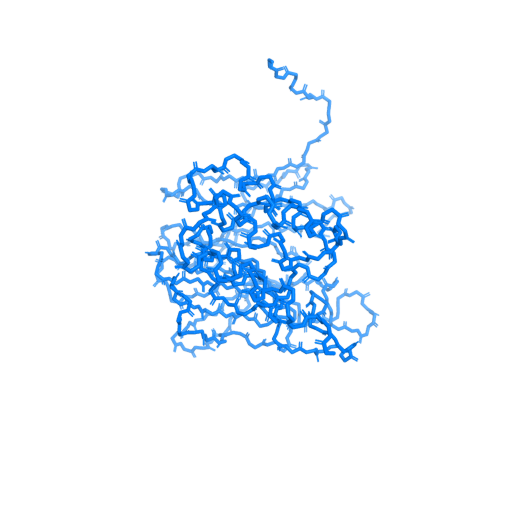YR A O 1
ATOM 2262 N N . ASP A 1 277 ? 16.127 30.241 8.006 1.00 38.84 277 ASP A N 1
ATOM 2263 C CA . ASP A 1 277 ? 15.376 30.649 9.192 1.00 38.84 277 ASP A CA 1
ATOM 2264 C C . ASP A 1 277 ? 14.097 31.316 8.673 1.00 38.84 277 ASP A C 1
ATOM 2266 O O . ASP A 1 277 ? 14.050 32.513 8.387 1.00 38.84 277 ASP A O 1
ATOM 2270 N N . GLY A 1 278 ? 13.081 30.493 8.408 1.00 39.16 278 GLY A N 1
ATOM 2271 C CA . GLY A 1 278 ? 11.740 30.976 8.104 1.00 39.16 278 GLY A CA 1
ATOM 2272 C C . GLY A 1 278 ? 11.183 31.816 9.265 1.00 39.16 278 GLY A C 1
ATOM 2273 O O . GLY A 1 278 ? 11.718 31.748 10.372 1.00 39.16 278 GLY A O 1
ATOM 2274 N N . PRO A 1 279 ? 10.133 32.616 9.011 1.00 43.84 279 PRO A N 1
ATOM 2275 C CA . PRO A 1 279 ? 9.563 33.538 9.996 1.00 43.84 279 PRO A CA 1
ATOM 2276 C C . PRO A 1 279 ? 9.010 32.848 11.249 1.00 43.84 279 PRO A C 1
ATOM 2278 O O . PRO A 1 279 ? 8.517 31.700 11.134 1.00 43.84 279 PRO A O 1
#